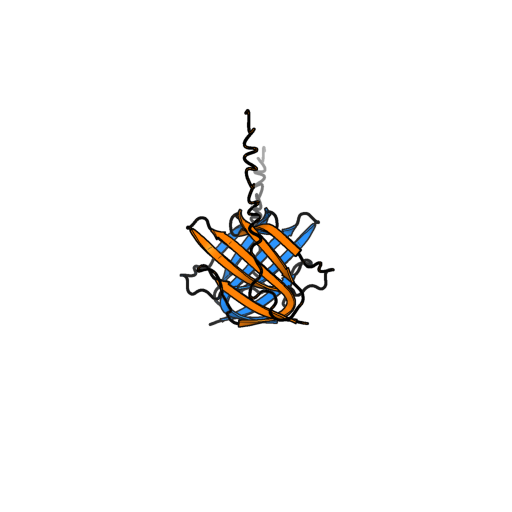Protein AF-0000000078467173 (afdb_homodimer)

Foldseek 3Di:
DAKEFFDKDQADADRHHIDDAQKKKWKWFQDPVRTIIIGIDYDHDPPPDDWDKDWDQDPPRTIIIMTIGGHHHPNRCPDRPPPPPPPPPPPPPPPPD/DAKEFFDKDQADADRHHIDDAQKKKWKWFQDPVRTIIIGIDYDHDPPPDDWDKDWDQDPPRTIIIMTIGGHHHVNRCPDRPPPPPPPPPPPPPPPPD

Solvent-accessible surface area (backbone atoms only — not comparable to full-atom values): 10642 Å² total; per-residue (Å²): 121,35,43,16,37,25,23,27,25,60,78,28,90,77,55,68,52,67,38,74,16,65,28,19,31,29,36,39,29,58,38,95,87,69,34,34,34,25,38,28,29,38,30,58,46,84,61,91,75,70,74,42,75,42,82,31,26,29,68,75,55,22,64,23,38,44,33,37,36,79,48,66,46,50,42,75,68,64,74,73,74,64,80,63,74,72,74,73,76,74,73,76,75,74,76,74,120,121,37,45,16,37,24,25,29,26,60,79,28,90,74,54,72,52,68,38,74,16,64,28,18,31,28,36,38,31,60,40,94,85,68,34,34,36,24,37,28,30,36,28,57,49,82,60,92,74,70,74,43,74,42,82,28,24,29,69,77,53,22,64,23,35,42,32,37,34,79,49,67,46,47,42,73,66,64,74,72,74,68,78,64,72,72,74,74,74,74,74,74,74,76,74,74,120

Structure (mmCIF, N/CA/C/O backbone):
data_AF-0000000078467173-model_v1
#
loop_
_entity.id
_entity.type
_entity.pdbx_description
1 polymer 'Protein quiver'
#
loop_
_atom_site.group_PDB
_atom_site.id
_atom_site.type_symbol
_atom_site.label_atom_id
_atom_site.label_alt_id
_atom_site.label_comp_id
_atom_site.label_asym_id
_atom_site.label_entity_id
_atom_site.label_seq_id
_atom_site.pdbx_PDB_ins_code
_atom_site.Cartn_x
_atom_site.Cartn_y
_atom_site.Cartn_z
_atom_site.occupancy
_atom_site.B_iso_or_equiv
_atom_site.auth_seq_id
_atom_site.auth_comp_id
_atom_site.auth_asym_id
_atom_site.auth_atom_id
_atom_site.pdbx_PDB_model_num
ATOM 1 N N . SER A 1 1 ? -17.328 -4.422 -9.891 1 89.5 1 SER A N 1
ATOM 2 C CA . SER A 1 1 ? -16.688 -4.285 -8.586 1 89.5 1 SER A CA 1
ATOM 3 C C . SER A 1 1 ? -16.562 -5.637 -7.887 1 89.5 1 SER A C 1
ATOM 5 O O . SER A 1 1 ? -17.359 -6.543 -8.125 1 89.5 1 SER A O 1
ATOM 7 N N . ILE A 1 2 ? -15.43 -5.844 -7.332 1 94.12 2 ILE A N 1
ATOM 8 C CA . ILE A 1 2 ? -15.18 -7.078 -6.594 1 94.12 2 ILE A CA 1
ATOM 9 C C . ILE A 1 2 ? -14.812 -6.75 -5.148 1 94.12 2 ILE A C 1
ATOM 11 O O . ILE A 1 2 ? -14.477 -5.605 -4.832 1 94.12 2 ILE A O 1
ATOM 15 N N . VAL A 1 3 ? -14.992 -7.812 -4.281 1 96.75 3 VAL A N 1
ATOM 16 C CA . VAL A 1 3 ? -14.688 -7.66 -2.863 1 96.75 3 VAL A CA 1
ATOM 17 C C . VAL A 1 3 ? -13.273 -8.164 -2.584 1 96.75 3 VAL A C 1
ATOM 19 O O . VAL A 1 3 ? -12.883 -9.227 -3.074 1 96.75 3 VAL A O 1
ATOM 22 N N . CYS A 1 4 ? -12.539 -7.344 -1.842 1 96.12 4 CYS A N 1
ATOM 23 C CA . CYS A 1 4 ? -11.172 -7.707 -1.47 1 96.12 4 CYS A CA 1
ATOM 24 C C . CYS A 1 4 ? -10.984 -7.633 0.041 1 96.12 4 CYS A C 1
ATOM 26 O O . CYS A 1 4 ? -11.734 -6.945 0.732 1 96.12 4 CYS A O 1
ATOM 28 N N . PHE A 1 5 ? -9.938 -8.344 0.537 1 95.38 5 PHE A N 1
ATOM 29 C CA . PHE A 1 5 ? -9.477 -8.094 1.898 1 95.38 5 PHE A CA 1
ATOM 30 C C . PHE A 1 5 ? -8.758 -6.754 1.988 1 95.38 5 PHE A C 1
ATOM 32 O O . PHE A 1 5 ? -8.031 -6.371 1.07 1 95.38 5 PHE A O 1
ATOM 39 N N . LEU A 1 6 ? -8.961 -6.066 3.049 1 94.94 6 LEU A N 1
ATOM 40 C CA . LEU A 1 6 ? -8.281 -4.809 3.334 1 94.94 6 LEU A CA 1
ATOM 41 C C . LEU A 1 6 ? -7.531 -4.883 4.66 1 94.94 6 LEU A C 1
ATOM 43 O O . LEU A 1 6 ? -8.148 -5.027 5.719 1 94.94 6 LEU A O 1
ATOM 47 N N . CYS A 1 7 ? -6.289 -4.777 4.598 1 92.94 7 CYS A N 1
ATOM 48 C CA . CYS A 1 7 ? -5.473 -4.789 5.805 1 92.94 7 CYS A CA 1
ATOM 49 C C . CYS A 1 7 ? -4.051 -4.324 5.508 1 92.94 7 CYS A C 1
ATOM 51 O O . CYS A 1 7 ? -3.639 -4.281 4.348 1 92.94 7 CYS A O 1
ATOM 53 N N . ASP A 1 8 ? -3.365 -3.828 6.461 1 92.31 8 ASP A N 1
ATOM 54 C CA . ASP A 1 8 ? -1.937 -3.525 6.492 1 92.31 8 ASP A CA 1
ATOM 55 C C . ASP A 1 8 ? -1.293 -4.055 7.773 1 92.31 8 ASP A C 1
ATOM 57 O O . ASP A 1 8 ? -1.595 -3.574 8.867 1 92.31 8 ASP A O 1
ATOM 61 N N . SER A 1 9 ? -0.418 -5.062 7.66 1 89.69 9 SER A N 1
ATOM 62 C CA . SER A 1 9 ? 0.146 -5.762 8.812 1 89.69 9 SER A CA 1
ATOM 63 C C . SER A 1 9 ? 1.667 -5.824 8.727 1 89.69 9 SER A C 1
ATOM 65 O O . SER A 1 9 ? 2.227 -6.023 7.645 1 89.69 9 SER A O 1
ATOM 67 N N . PHE A 1 10 ? 2.256 -5.688 9.836 1 86.62 10 PHE A N 1
ATOM 68 C CA . PHE A 1 10 ? 3.701 -5.852 9.938 1 86.62 10 PHE A CA 1
ATOM 69 C C . PHE A 1 10 ? 4.047 -7.184 10.594 1 86.62 10 PHE A C 1
ATOM 71 O O . PHE A 1 10 ? 5.184 -7.395 11.023 1 86.62 10 PHE A O 1
ATOM 78 N N . GLU A 1 11 ? 3.109 -8.078 10.68 1 86.56 11 GLU A N 1
ATOM 79 C CA . GLU A 1 11 ? 3.285 -9.367 11.344 1 86.56 11 GLU A CA 1
ATOM 80 C C . GLU A 1 11 ? 2.947 -10.523 10.406 1 86.56 11 GLU A C 1
ATOM 82 O O . GLU A 1 11 ? 2.607 -11.617 10.867 1 86.56 11 GLU A O 1
ATOM 87 N N . GLY A 1 12 ? 2.924 -10.172 9.164 1 88.62 12 GLY A N 1
ATOM 88 C CA . GLY A 1 12 ? 2.613 -11.219 8.203 1 88.62 12 GLY A CA 1
ATOM 89 C C . GLY A 1 12 ? 1.166 -11.195 7.746 1 88.62 12 GLY A C 1
ATOM 90 O O . GLY A 1 12 ? 0.542 -10.133 7.691 1 88.62 12 GLY A O 1
ATOM 91 N N . ASN A 1 13 ? 0.642 -12.406 7.441 1 87.94 13 ASN A N 1
ATOM 92 C CA . ASN A 1 13 ? -0.679 -12.492 6.828 1 87.94 13 ASN A CA 1
ATOM 93 C C . ASN A 1 13 ? -1.743 -11.82 7.688 1 87.94 13 ASN A C 1
ATOM 95 O O . ASN A 1 13 ? -1.689 -11.891 8.914 1 87.94 13 ASN A O 1
ATOM 99 N N . CYS A 1 14 ? -2.717 -11.164 6.922 1 90.31 14 CYS A N 1
ATOM 100 C CA . CYS A 1 14 ? -3.789 -10.438 7.598 1 90.31 14 CYS A CA 1
ATOM 101 C C . CYS A 1 14 ? -5.086 -10.516 6.801 1 90.31 14 CYS A C 1
ATOM 103 O O . CYS A 1 14 ? -5.062 -10.766 5.594 1 90.31 14 CYS A O 1
ATOM 105 N N . HIS A 1 15 ? -6.285 -10.398 7.438 1 87.62 15 HIS A N 1
ATOM 106 C CA . HIS A 1 15 ? -7.602 -10.398 6.809 1 87.62 15 HIS A CA 1
ATOM 107 C C . HIS A 1 15 ? -8.391 -9.148 7.18 1 87.62 15 HIS A C 1
ATOM 109 O O . HIS A 1 15 ? -9.383 -8.82 6.527 1 87.62 15 HIS A O 1
ATOM 115 N N . GLY A 1 16 ? -7.965 -8.445 8.031 1 89.75 16 GLY A N 1
ATOM 116 C CA . GLY A 1 16 ? -8.562 -7.191 8.453 1 89.75 16 GLY A CA 1
ATOM 117 C C . GLY A 1 16 ? -9.984 -7.004 7.961 1 89.75 16 GLY A C 1
ATOM 118 O O . GLY A 1 16 ? -10.812 -7.906 8.086 1 89.75 16 GLY A O 1
ATOM 119 N N . SER A 1 17 ? -10.359 -5.777 7.434 1 92.06 17 SER A N 1
ATOM 120 C CA . SER A 1 17 ? -11.68 -5.492 6.871 1 92.06 17 SER A CA 1
ATOM 121 C C . SER A 1 17 ? -11.742 -5.867 5.395 1 92.06 17 SER A C 1
ATOM 123 O O . SER A 1 17 ? -10.969 -6.707 4.926 1 92.06 17 SER A O 1
ATOM 125 N N . THR A 1 18 ? -12.82 -5.5 4.73 1 94.56 18 THR A N 1
ATOM 126 C CA . THR A 1 18 ? -12.969 -5.695 3.293 1 94.56 18 THR A CA 1
ATOM 127 C C . THR A 1 18 ? -13.172 -4.359 2.584 1 94.56 18 THR A C 1
ATOM 129 O O . THR A 1 18 ? -13.5 -3.355 3.223 1 94.56 18 THR A O 1
ATOM 132 N N . CYS A 1 19 ? -12.945 -4.375 1.398 1 94.06 19 CYS A N 1
ATOM 133 C CA . CYS A 1 19 ? -13.234 -3.236 0.533 1 94.06 19 CYS A CA 1
ATOM 134 C C . CYS A 1 19 ? -13.766 -3.699 -0.816 1 94.06 19 CYS A C 1
ATOM 136 O O . CYS A 1 19 ? -13.719 -4.891 -1.132 1 94.06 19 CYS A O 1
ATOM 138 N N . VAL A 1 20 ? -14.398 -2.771 -1.478 1 93.81 20 VAL A N 1
ATOM 139 C CA . VAL A 1 20 ? -14.914 -3.031 -2.814 1 93.81 20 VAL A CA 1
ATOM 140 C C . VAL A 1 20 ? -14.156 -2.191 -3.838 1 93.81 20 VAL A C 1
ATOM 142 O O . VAL A 1 20 ? -13.938 -0.996 -3.629 1 93.81 20 VAL A O 1
ATOM 145 N N . GLY A 1 21 ? -13.688 -2.814 -4.961 1 92.62 21 GLY A N 1
ATOM 146 C CA . GLY A 1 21 ? -12.953 -2.123 -6.008 1 92.62 21 GLY A CA 1
ATOM 147 C C . GLY A 1 21 ? -12.945 -2.875 -7.324 1 92.62 21 GLY A C 1
ATOM 148 O O . GLY A 1 21 ? -13.773 -3.766 -7.543 1 92.62 21 GLY A O 1
ATOM 149 N N . ASN A 1 22 ? -11.984 -2.381 -8.219 1 91.44 22 ASN A N 1
ATOM 150 C CA . ASN A 1 22 ? -11.898 -2.961 -9.555 1 91.44 22 ASN A CA 1
ATOM 151 C C . ASN A 1 22 ? -11 -4.191 -9.578 1 91.44 22 ASN A C 1
ATOM 153 O O . ASN A 1 22 ? -11.086 -5.016 -10.484 1 91.44 22 ASN A O 1
ATOM 157 N N . ALA A 1 23 ? -10.219 -4.258 -8.68 1 92.69 23 ALA A N 1
ATOM 158 C CA . ALA A 1 23 ? -9.289 -5.375 -8.492 1 92.69 23 ALA A CA 1
ATOM 159 C C . ALA A 1 23 ? -8.781 -5.434 -7.055 1 92.69 23 ALA A C 1
ATOM 161 O O . ALA A 1 23 ? -8.953 -4.48 -6.289 1 92.69 23 ALA A O 1
ATOM 162 N N . CYS A 1 24 ? -8.18 -6.586 -6.719 1 94.38 24 CYS A N 1
ATOM 163 C CA . CYS A 1 24 ? -7.555 -6.75 -5.41 1 94.38 24 CYS A CA 1
ATOM 164 C C . CYS A 1 24 ? -6.035 -6.719 -5.523 1 94.38 24 CYS A C 1
ATOM 166 O O . CYS A 1 24 ? -5.469 -7.262 -6.473 1 94.38 24 CYS A O 1
ATOM 168 N N . ILE A 1 25 ? -5.465 -6.066 -4.594 1 93.44 25 ILE A N 1
ATOM 169 C CA . ILE A 1 25 ? -4.008 -5.984 -4.551 1 93.44 25 ILE A CA 1
ATOM 170 C C . ILE A 1 25 ? -3.49 -6.66 -3.283 1 93.44 25 ILE A C 1
ATOM 172 O O . ILE A 1 25 ? -4.059 -6.492 -2.203 1 93.44 25 ILE A O 1
ATOM 176 N N . LYS A 1 26 ? -2.455 -7.438 -3.404 1 94.88 26 LYS A N 1
ATOM 177 C CA . LYS A 1 26 ? -1.672 -7.93 -2.273 1 94.88 26 LYS A CA 1
ATOM 178 C C . LYS A 1 26 ? -0.19 -7.609 -2.453 1 94.88 26 LYS A C 1
ATOM 180 O O . LYS A 1 26 ? 0.385 -7.879 -3.51 1 94.88 26 LYS A O 1
ATOM 185 N N . ARG A 1 27 ? 0.354 -7 -1.422 1 93.5 27 ARG A N 1
ATOM 186 C CA . ARG A 1 27 ? 1.791 -6.754 -1.37 1 93.5 27 ARG A CA 1
ATOM 187 C C . ARG A 1 27 ? 2.414 -7.398 -0.139 1 93.5 27 ARG A C 1
ATOM 189 O O . ARG A 1 27 ? 1.809 -7.418 0.935 1 93.5 27 ARG A O 1
ATOM 196 N N . GLN A 1 28 ? 3.609 -7.895 -0.325 1 94.25 28 GLN A N 1
ATOM 197 C CA . GLN A 1 28 ? 4.34 -8.484 0.794 1 94.25 28 GLN A CA 1
ATOM 198 C C . GLN A 1 28 ? 5.844 -8.266 0.645 1 94.25 28 GLN A C 1
ATOM 200 O O . GLN A 1 28 ? 6.383 -8.391 -0.457 1 94.25 28 GLN A O 1
ATOM 205 N N . ALA A 1 29 ? 6.48 -7.898 1.712 1 93.5 29 ALA A N 1
ATOM 206 C CA . ALA A 1 29 ? 7.934 -7.754 1.688 1 93.5 29 ALA A CA 1
ATOM 207 C C . ALA A 1 29 ? 8.531 -7.953 3.078 1 93.5 29 ALA A C 1
ATOM 209 O O . ALA A 1 29 ? 7.906 -7.602 4.082 1 93.5 29 ALA A O 1
ATOM 210 N N . LEU A 1 30 ? 9.734 -8.562 3.131 1 93.94 30 LEU A N 1
ATOM 211 C CA . LEU A 1 30 ? 10.555 -8.57 4.336 1 93.94 30 LEU A CA 1
ATOM 212 C C . LEU A 1 30 ? 11.195 -7.203 4.562 1 93.94 30 LEU A C 1
ATOM 214 O O . LEU A 1 30 ? 11.945 -6.715 3.713 1 93.94 30 LEU A O 1
ATOM 218 N N . MET A 1 31 ? 10.93 -6.574 5.75 1 89.94 31 MET A N 1
ATOM 219 C CA . MET A 1 31 ? 11.414 -5.23 6.051 1 89.94 31 MET A CA 1
ATOM 220 C C . MET A 1 31 ? 12.773 -5.285 6.73 1 89.94 31 MET A C 1
ATOM 222 O O . MET A 1 31 ? 13.219 -6.348 7.156 1 89.94 31 MET A O 1
ATOM 226 N N . GLU A 1 32 ? 13.391 -4.152 6.734 1 89.38 32 GLU A N 1
ATOM 227 C CA . GLU A 1 32 ? 14.734 -4.055 7.305 1 89.38 32 GLU A CA 1
ATOM 228 C C . GLU A 1 32 ? 14.742 -4.477 8.773 1 89.38 32 GLU A C 1
ATOM 230 O O . GLU A 1 32 ? 15.742 -5.012 9.258 1 89.38 32 GLU A O 1
ATOM 235 N N . ASP A 1 33 ? 13.688 -4.281 9.359 1 86.88 33 ASP A N 1
ATOM 236 C CA . ASP A 1 33 ? 13.617 -4.609 10.781 1 86.88 33 ASP A CA 1
ATOM 237 C C . ASP A 1 33 ? 13.312 -6.09 10.992 1 86.88 33 ASP A C 1
ATOM 239 O O . ASP A 1 33 ? 13.18 -6.547 12.125 1 86.88 33 ASP A O 1
ATOM 243 N N . GLY A 1 34 ? 13.156 -6.789 9.992 1 91.12 34 GLY A N 1
ATOM 244 C CA . GLY A 1 34 ? 12.93 -8.227 10.086 1 91.12 34 GLY A CA 1
ATOM 245 C C . GLY A 1 34 ? 11.461 -8.602 10.07 1 91.12 34 GLY A C 1
ATOM 246 O O . GLY A 1 34 ? 11.117 -9.781 10.125 1 91.12 34 GLY A O 1
ATOM 247 N N . LEU A 1 35 ? 10.719 -7.66 10.016 1 87.81 35 LEU A N 1
ATOM 248 C CA . LEU A 1 35 ? 9.289 -7.934 9.992 1 87.81 35 LEU A CA 1
ATOM 249 C C . LEU A 1 35 ? 8.805 -8.18 8.57 1 87.81 35 LEU A C 1
ATOM 251 O O . LEU A 1 35 ? 9.406 -7.68 7.613 1 87.81 35 LEU A O 1
ATOM 255 N N . ILE A 1 36 ? 7.836 -9.016 8.477 1 91.44 36 ILE A N 1
ATOM 256 C CA . ILE A 1 36 ? 7.172 -9.188 7.191 1 91.44 36 ILE A CA 1
ATOM 257 C C . ILE A 1 36 ? 5.93 -8.305 7.125 1 91.44 36 ILE A C 1
ATOM 259 O O . ILE A 1 36 ? 4.984 -8.492 7.891 1 91.44 36 ILE A O 1
ATOM 263 N N . ARG A 1 37 ? 6 -7.309 6.207 1 91.25 37 ARG A N 1
ATOM 264 C CA . ARG A 1 37 ? 4.828 -6.465 6 1 91.25 37 ARG A CA 1
ATOM 265 C C . ARG A 1 37 ? 3.959 -7 4.867 1 91.25 37 ARG A C 1
ATOM 267 O O . ARG A 1 37 ? 4.465 -7.32 3.789 1 91.25 37 ARG A O 1
ATOM 274 N N . VAL A 1 38 ? 2.705 -7.156 5.227 1 93.69 38 VAL A N 1
ATOM 275 C CA . VAL A 1 38 ? 1.716 -7.562 4.238 1 93.69 38 VAL A CA 1
ATOM 276 C C . VAL A 1 38 ? 0.618 -6.508 4.137 1 93.69 38 VAL A C 1
ATOM 278 O O . VAL A 1 38 ? 0.093 -6.051 5.156 1 93.69 38 VAL A O 1
ATOM 281 N N . GLN A 1 39 ? 0.258 -6.125 2.895 1 94.44 39 GLN A N 1
ATOM 282 C CA . GLN A 1 39 ? -0.8 -5.156 2.623 1 94.44 39 GLN A CA 1
ATOM 283 C C . GLN A 1 39 ? -1.798 -5.703 1.606 1 94.44 39 GLN A C 1
ATOM 285 O O . GLN A 1 39 ? -1.403 -6.25 0.575 1 94.44 39 GLN A O 1
ATOM 290 N N . LYS A 1 40 ? -3.008 -5.641 1.974 1 95.31 40 LYS A N 1
ATOM 291 C CA . LYS A 1 40 ? -4.102 -5.984 1.07 1 95.31 40 LYS A CA 1
ATOM 292 C C . LYS A 1 40 ? -5.062 -4.812 0.895 1 95.31 40 LYS A C 1
ATOM 294 O O . LYS A 1 40 ? -5.359 -4.098 1.855 1 95.31 40 LYS A O 1
ATOM 299 N N . MET A 1 41 ? -5.488 -4.594 -0.347 1 94.25 41 MET A N 1
ATOM 300 C CA . MET A 1 41 ? -6.359 -3.449 -0.594 1 94.25 41 MET A CA 1
ATOM 301 C C . MET A 1 41 ? -7.051 -3.576 -1.946 1 94.25 41 MET A C 1
ATOM 303 O O . MET A 1 41 ? -6.844 -4.555 -2.666 1 94.25 41 MET A O 1
ATOM 307 N N . CYS A 1 42 ? -7.891 -2.564 -2.215 1 93.25 42 CYS A N 1
ATOM 308 C CA . CYS A 1 42 ? -8.617 -2.492 -3.477 1 93.25 42 CYS A CA 1
ATOM 309 C C . CYS A 1 42 ? -7.953 -1.515 -4.438 1 93.25 42 CYS A C 1
ATOM 311 O O . CYS A 1 42 ? -7.449 -0.473 -4.016 1 93.25 42 CYS A O 1
ATOM 313 N N . GLN A 1 43 ? -8 -1.95 -5.617 1 90.94 43 GLN A N 1
ATOM 314 C CA . GLN A 1 43 ? -7.684 -0.989 -6.664 1 90.94 43 GLN A CA 1
ATOM 315 C C . GLN A 1 43 ? -8.93 -0.229 -7.113 1 90.94 43 GLN A C 1
ATOM 317 O O . GLN A 1 43 ? -9.93 -0.838 -7.488 1 90.94 43 GLN A O 1
ATOM 322 N N . MET A 1 44 ? -8.773 1.116 -7.117 1 87.44 44 MET A N 1
ATOM 323 C CA . MET A 1 44 ? -9.961 1.917 -7.402 1 87.44 44 MET A CA 1
ATOM 324 C C . MET A 1 44 ? -9.906 2.484 -8.82 1 87.44 44 MET A C 1
ATOM 326 O O . MET A 1 44 ? -10.922 2.912 -9.359 1 87.44 44 MET A O 1
ATOM 330 N N . THR A 1 45 ? -8.766 2.5 -9.461 1 82.5 45 THR A N 1
ATOM 331 C CA . THR A 1 45 ? -8.664 3.076 -10.797 1 82.5 45 THR A CA 1
ATOM 332 C C . THR A 1 45 ? -9.055 2.051 -11.859 1 82.5 45 THR A C 1
ATOM 334 O O . THR A 1 45 ? -8.836 0.851 -11.688 1 82.5 45 THR A O 1
ATOM 337 N N . ALA A 1 46 ? -9.672 2.561 -12.93 1 72.88 46 ALA A N 1
ATOM 338 C CA . ALA A 1 46 ? -10.156 1.734 -14.031 1 72.88 46 ALA A CA 1
ATOM 339 C C . ALA A 1 46 ? -9.016 1.369 -14.977 1 72.88 46 ALA A C 1
ATOM 341 O O . ALA A 1 46 ? -9.25 0.781 -16.031 1 72.88 46 ALA A O 1
ATOM 342 N N . GLU A 1 47 ? -7.941 1.645 -14.719 1 65.12 47 GLU A N 1
ATOM 343 C CA . GLU A 1 47 ? -6.887 1.326 -15.68 1 65.12 47 GLU A CA 1
ATOM 344 C C . GLU A 1 47 ? -6.859 -0.167 -15.992 1 65.12 47 GLU A C 1
ATOM 346 O O . GLU A 1 47 ? -7.246 -0.99 -15.164 1 65.12 47 GLU A O 1
ATOM 351 N N . PRO A 1 48 ? -6.605 -0.392 -17.484 1 59.69 48 PRO A N 1
ATOM 352 C CA . PRO A 1 48 ? -6.562 -1.817 -17.812 1 59.69 48 PRO A CA 1
ATOM 353 C C . PRO A 1 48 ? -5.75 -2.635 -16.812 1 59.69 48 PRO A C 1
ATOM 355 O O . PRO A 1 48 ? -4.625 -2.264 -16.469 1 59.69 48 PRO A O 1
ATOM 358 N N . PHE A 1 49 ? -6.504 -3.398 -16.109 1 61.53 49 PHE A N 1
ATOM 359 C CA . PHE A 1 49 ? -5.828 -4.215 -15.102 1 61.53 49 PHE A CA 1
ATOM 360 C C . PHE A 1 49 ? -5.52 -5.602 -15.648 1 61.53 49 PHE A C 1
ATOM 362 O O . PHE A 1 49 ? -6.398 -6.27 -16.203 1 61.53 49 PHE A O 1
ATOM 369 N N . VAL A 1 50 ? -4.344 -5.816 -15.945 1 73.75 50 VAL A N 1
ATOM 370 C CA . VAL A 1 50 ? -3.883 -7.188 -16.141 1 73.75 50 VAL A CA 1
ATOM 371 C C . VAL A 1 50 ? -3.471 -7.785 -14.789 1 73.75 50 VAL A C 1
ATOM 373 O O . VAL A 1 50 ? -2.842 -7.113 -13.969 1 73.75 50 VAL A O 1
ATOM 376 N N . GLU A 1 51 ? -4.109 -9.039 -14.586 1 86.44 51 GLU A N 1
ATOM 377 C CA . GLU A 1 51 ? -3.654 -9.781 -13.414 1 86.44 51 GLU A CA 1
ATOM 378 C C . GLU A 1 51 ? -2.15 -10.031 -13.469 1 86.44 51 GLU A C 1
ATOM 380 O O . GLU A 1 51 ? -1.622 -10.414 -14.516 1 86.44 51 GLU A O 1
ATOM 385 N N . TYR A 1 52 ? -1.49 -9.68 -12.453 1 84.06 52 TYR A N 1
ATOM 386 C CA . TYR A 1 52 ? -0.068 -9.992 -12.398 1 84.06 52 TYR A CA 1
ATOM 387 C C . TYR A 1 52 ? 0.385 -10.211 -10.961 1 84.06 52 TYR A C 1
ATOM 389 O O . TYR A 1 52 ? -0.362 -9.93 -10.016 1 84.06 52 TYR A O 1
ATOM 397 N N . CYS A 1 53 ? 1.518 -10.93 -10.906 1 89.94 53 CYS A N 1
ATOM 398 C CA . CYS A 1 53 ? 2.285 -11.055 -9.672 1 89.94 53 CYS A CA 1
ATOM 399 C C . CYS A 1 53 ? 3.779 -10.922 -9.938 1 89.94 53 CYS A C 1
ATOM 401 O O . CYS A 1 53 ? 4.379 -11.805 -10.555 1 89.94 53 CYS A O 1
ATOM 403 N N . GLU A 1 54 ? 4.348 -9.797 -9.445 1 88.12 54 GLU A N 1
ATOM 404 C CA . GLU A 1 54 ? 5.742 -9.539 -9.812 1 88.12 54 GLU A CA 1
ATOM 405 C C . GLU A 1 54 ? 6.543 -9.047 -8.617 1 88.12 54 GLU A C 1
ATOM 407 O O . GLU A 1 54 ? 5.98 -8.508 -7.664 1 88.12 54 GLU A O 1
ATOM 412 N N . GLN A 1 55 ? 7.887 -9.43 -8.734 1 90.81 55 GLN A N 1
ATOM 413 C CA . GLN A 1 55 ? 8.797 -8.812 -7.77 1 90.81 55 GLN A CA 1
ATOM 414 C C . GLN A 1 55 ? 8.875 -7.301 -7.973 1 90.81 55 GLN A C 1
ATOM 416 O O . GLN A 1 55 ? 8.906 -6.824 -9.109 1 90.81 55 GLN A O 1
ATOM 421 N N . ASN A 1 56 ? 8.812 -6.562 -6.855 1 87.56 56 ASN A N 1
ATOM 422 C CA . ASN A 1 56 ? 8.852 -5.105 -6.898 1 87.56 56 ASN A CA 1
ATOM 423 C C . ASN A 1 56 ? 9.57 -4.527 -5.684 1 87.56 56 ASN A C 1
ATOM 425 O O . ASN A 1 56 ? 9.695 -5.191 -4.656 1 87.56 56 ASN A O 1
ATOM 429 N N . VAL A 1 57 ? 10.102 -3.348 -5.836 1 88.06 57 VAL A N 1
ATOM 430 C CA . VAL A 1 57 ? 10.57 -2.596 -4.676 1 88.06 57 VAL A CA 1
ATOM 431 C C . VAL A 1 57 ? 9.383 -1.979 -3.947 1 88.06 57 VAL A C 1
ATOM 433 O O . VAL A 1 57 ? 8.602 -1.227 -4.539 1 88.06 57 VAL A O 1
ATOM 436 N N . LEU A 1 58 ? 9.25 -2.338 -2.768 1 89.88 58 LEU A N 1
ATOM 437 C CA . LEU A 1 58 ? 8.109 -1.908 -1.973 1 89.88 58 LEU A CA 1
ATOM 438 C C . LEU A 1 58 ? 8.539 -0.966 -0.855 1 89.88 58 LEU A C 1
ATOM 440 O O . LEU A 1 58 ? 9.32 -0.037 -1.088 1 89.88 58 LEU A O 1
ATOM 444 N N . TRP A 1 59 ? 8.125 -1.027 0.288 1 83.88 59 TRP A N 1
ATOM 445 C CA . TRP A 1 59 ? 8.289 -0.063 1.37 1 83.88 59 TRP A CA 1
ATOM 446 C C . TRP A 1 59 ? 9.75 0.064 1.771 1 83.88 59 TRP A C 1
ATOM 448 O O . TRP A 1 59 ? 10.438 -0.942 1.969 1 83.88 59 TRP A O 1
ATOM 458 N N . LYS A 1 60 ? 10.172 1.318 1.888 1 82.75 60 LYS A N 1
ATOM 459 C CA . LYS A 1 60 ? 11.523 1.615 2.354 1 82.75 60 LYS A CA 1
ATOM 460 C C . LYS A 1 60 ? 12.57 0.837 1.555 1 82.75 60 LYS A C 1
ATOM 462 O O . LYS A 1 60 ? 13.531 0.317 2.121 1 82.75 60 LYS A O 1
ATOM 467 N N . GLY A 1 61 ? 12.211 0.583 0.354 1 83.56 61 GLY A N 1
ATOM 468 C CA . GLY A 1 61 ? 13.172 -0.02 -0.562 1 83.56 61 GLY A CA 1
ATOM 469 C C . GLY A 1 61 ? 13.195 -1.534 -0.483 1 83.56 61 GLY A C 1
ATOM 470 O O . GLY A 1 61 ? 13.977 -2.184 -1.184 1 83.56 61 GLY A O 1
ATOM 471 N N . ALA A 1 62 ? 12.484 -2.166 0.361 1 90 62 ALA A N 1
ATOM 472 C CA . ALA A 1 62 ? 12.461 -3.623 0.471 1 90 62 ALA A CA 1
ATOM 473 C C . ALA A 1 62 ? 11.93 -4.262 -0.811 1 90 62 ALA A C 1
ATOM 475 O O . ALA A 1 62 ? 10.953 -3.781 -1.394 1 90 62 ALA A O 1
ATOM 476 N N . ILE A 1 63 ? 12.648 -5.32 -1.229 1 90.81 63 ILE A N 1
ATOM 477 C CA . ILE A 1 63 ? 12.164 -6.078 -2.381 1 90.81 63 ILE A CA 1
ATOM 478 C C . ILE A 1 63 ? 11.07 -7.043 -1.939 1 90.81 63 ILE A C 1
ATOM 480 O O . ILE A 1 63 ? 11.234 -7.785 -0.971 1 90.81 63 ILE A O 1
ATOM 484 N N . GLY A 1 64 ? 9.992 -6.965 -2.59 1 93.81 64 GLY A N 1
ATOM 485 C CA . GLY A 1 64 ? 8.859 -7.832 -2.301 1 93.81 64 GLY A CA 1
ATOM 486 C C . GLY A 1 64 ? 8.031 -8.164 -3.529 1 93.81 64 GLY A C 1
ATOM 487 O O . GLY A 1 64 ? 8.547 -8.164 -4.648 1 93.81 64 GLY A O 1
ATOM 488 N N . THR A 1 65 ? 6.812 -8.617 -3.25 1 93.12 65 THR A N 1
ATOM 489 C CA . THR A 1 65 ? 5.938 -8.984 -4.355 1 93.12 65 THR A CA 1
ATOM 490 C C . THR A 1 65 ? 4.652 -8.164 -4.328 1 93.12 65 THR A C 1
ATOM 492 O O . THR A 1 65 ? 4.109 -7.891 -3.256 1 93.12 65 THR A O 1
ATOM 495 N N . GLU A 1 66 ? 4.254 -7.773 -5.48 1 91.56 66 GLU A N 1
ATOM 496 C CA . GLU A 1 66 ? 2.941 -7.164 -5.68 1 91.56 66 GLU A CA 1
ATOM 497 C C . GLU A 1 66 ? 2.092 -7.988 -6.645 1 91.56 66 GLU A C 1
ATOM 499 O O . GLU A 1 66 ? 2.518 -8.273 -7.766 1 91.56 66 GLU A O 1
ATOM 504 N N . CYS A 1 67 ? 0.908 -8.32 -6.188 1 92.75 67 CYS A N 1
ATOM 505 C CA . CYS A 1 67 ? -0.005 -9.109 -7.012 1 92.75 67 CYS A CA 1
ATOM 506 C C . CYS A 1 67 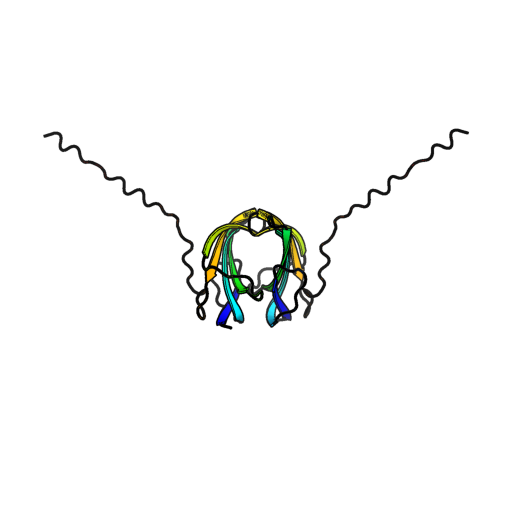? -1.352 -8.406 -7.152 1 92.75 67 CYS A C 1
ATOM 508 O O . CYS A 1 67 ? -1.851 -7.812 -6.191 1 92.75 67 CYS A O 1
ATOM 510 N N . ILE A 1 68 ? -1.872 -8.461 -8.352 1 91.56 68 ILE A N 1
ATOM 511 C CA . ILE A 1 68 ? -3.205 -7.941 -8.641 1 91.56 68 ILE A CA 1
ATOM 512 C C . ILE A 1 68 ? -4.082 -9.055 -9.211 1 91.56 68 ILE A C 1
ATOM 514 O O . ILE A 1 68 ? -3.637 -9.828 -10.055 1 91.56 68 ILE A O 1
ATOM 518 N N . CYS A 1 69 ? -5.254 -9.18 -8.633 1 92.88 69 CYS A N 1
ATOM 519 C CA . CYS A 1 69 ? -6.184 -10.203 -9.086 1 92.88 69 CYS A CA 1
ATOM 520 C C . CYS A 1 69 ? -7.602 -9.656 -9.172 1 92.88 69 CYS A C 1
ATOM 522 O O . CYS A 1 69 ? -7.887 -8.57 -8.664 1 92.88 69 CYS A O 1
ATOM 524 N N . GLN A 1 70 ? -8.508 -10.469 -9.852 1 92.75 70 GLN A N 1
ATOM 525 C CA . GLN A 1 70 ? -9.773 -9.836 -10.219 1 92.75 70 GLN A CA 1
ATOM 526 C C . GLN A 1 70 ? -10.961 -10.742 -9.914 1 92.75 70 GLN A C 1
ATOM 528 O O . GLN A 1 70 ? -11.914 -10.805 -10.695 1 92.75 70 GLN A O 1
ATOM 533 N N . THR A 1 71 ? -10.867 -11.531 -8.922 1 94.12 71 THR A N 1
ATOM 534 C CA . THR A 1 71 ? -12.023 -12.258 -8.398 1 94.12 71 THR A CA 1
ATOM 535 C C . THR A 1 71 ? -12.242 -11.938 -6.922 1 94.12 71 THR A C 1
ATOM 537 O O . THR A 1 71 ? -11.359 -11.383 -6.266 1 94.12 71 THR A O 1
ATOM 540 N N . ASN A 1 72 ? -13.352 -12.203 -6.453 1 96.31 72 ASN A N 1
ATOM 541 C CA . ASN A 1 72 ? -13.648 -11.883 -5.059 1 96.31 72 ASN A CA 1
ATOM 542 C C . ASN A 1 72 ? -12.656 -12.547 -4.109 1 96.31 72 ASN A C 1
ATOM 544 O O . ASN A 1 72 ? -12.391 -13.75 -4.219 1 96.31 72 ASN A O 1
ATOM 548 N N . TYR A 1 73 ? -12.07 -11.781 -3.195 1 96.31 73 TYR A N 1
ATOM 549 C CA . TYR A 1 73 ? -11.242 -12.227 -2.08 1 96.31 73 TYR A CA 1
ATOM 550 C C . TYR A 1 73 ? -9.969 -12.891 -2.58 1 96.31 73 TYR A C 1
ATOM 552 O O . TYR A 1 73 ? -9.359 -13.695 -1.867 1 96.31 73 TYR A O 1
ATOM 560 N N . CYS A 1 74 ? -9.68 -12.539 -3.816 1 94.12 74 CYS A N 1
ATOM 561 C CA . CYS A 1 74 ? -8.578 -13.273 -4.422 1 94.12 74 CYS A CA 1
ATOM 562 C C . CYS A 1 74 ? -7.25 -12.883 -3.777 1 94.12 74 CYS A C 1
ATOM 564 O O . CYS A 1 74 ? -6.246 -13.578 -3.945 1 94.12 74 CYS A O 1
ATOM 566 N N . ASN A 1 75 ? -7.164 -11.797 -3.039 1 95.12 75 ASN A N 1
ATOM 567 C CA . ASN A 1 75 ? -5.91 -11.398 -2.404 1 95.12 75 ASN A CA 1
ATOM 568 C C . ASN A 1 75 ? -5.734 -12.062 -1.043 1 95.12 75 ASN A C 1
ATOM 570 O O . ASN A 1 75 ? -4.949 -11.594 -0.216 1 95.12 75 ASN A O 1
ATOM 574 N N . HIS A 1 76 ? -6.539 -13.188 -0.696 1 91.69 76 HIS A N 1
ATOM 575 C CA . HIS A 1 76 ? -6.414 -13.945 0.545 1 91.69 76 HIS A CA 1
ATOM 576 C C . HIS A 1 76 ? -5.09 -14.695 0.603 1 91.69 76 HIS A C 1
ATOM 578 O O . HIS A 1 76 ? -4.445 -14.75 1.652 1 91.69 76 HIS A O 1
ATOM 584 N N . ALA A 1 77 ? -4.734 -15.5 -0.47 1 74.06 77 ALA A N 1
ATOM 585 C CA . ALA A 1 77 ? -3.645 -16.469 -0.487 1 74.06 77 ALA A CA 1
ATOM 586 C C . ALA A 1 77 ? -2.572 -16.078 -1.498 1 74.06 77 ALA A C 1
ATOM 588 O O . ALA A 1 77 ? -1.629 -16.828 -1.739 1 74.06 77 ALA A O 1
ATOM 589 N N . MET A 1 78 ? -2.52 -14.992 -1.969 1 61.62 78 MET A N 1
ATOM 590 C CA . MET A 1 78 ? -1.698 -14.875 -3.172 1 61.62 78 MET A CA 1
ATOM 591 C C . MET A 1 78 ? -0.272 -15.344 -2.904 1 61.62 78 MET A C 1
ATOM 593 O O . MET A 1 78 ? 0.331 -14.969 -1.898 1 61.62 78 MET A O 1
ATOM 597 N N . PRO A 1 79 ? 0.092 -16.469 -3.627 1 55.94 79 PRO A N 1
ATOM 598 C CA . PRO A 1 79 ? 1.401 -17.109 -3.498 1 55.94 79 PRO A CA 1
ATOM 599 C C . PRO A 1 79 ? 2.561 -16.125 -3.666 1 55.94 79 PRO A C 1
ATOM 601 O O . PRO A 1 79 ? 2.463 -15.172 -4.445 1 55.94 79 PRO A O 1
ATOM 604 N N . VAL A 1 80 ? 3.191 -15.711 -2.576 1 52.81 80 VAL A N 1
ATOM 605 C CA . VAL A 1 80 ? 4.5 -15.125 -2.854 1 52.81 80 VAL A CA 1
ATOM 606 C C . VAL A 1 80 ? 5.305 -16.062 -3.75 1 52.81 80 VAL A C 1
ATOM 608 O O . VAL A 1 80 ? 5.426 -17.25 -3.463 1 52.81 80 VAL A O 1
ATOM 611 N N . SER A 1 81 ? 5.23 -15.789 -4.984 1 46.69 81 SER A N 1
ATOM 612 C CA . SER A 1 81 ? 5.938 -16.719 -5.859 1 46.69 81 SER A CA 1
ATOM 613 C C . SER A 1 81 ? 7.336 -17.016 -5.332 1 46.69 81 SER A C 1
ATOM 615 O O . SER A 1 81 ? 8.164 -16.109 -5.203 1 46.69 81 SER A O 1
ATOM 617 N N . PRO A 1 82 ? 7.457 -17.875 -4.457 1 44.84 82 PRO A N 1
ATOM 618 C CA . PRO A 1 82 ? 8.844 -18.281 -4.246 1 44.84 82 PRO A CA 1
ATOM 619 C C . PRO A 1 82 ? 9.539 -18.703 -5.535 1 44.84 82 PRO A C 1
ATOM 621 O O . PRO A 1 82 ? 8.969 -19.453 -6.328 1 44.84 82 PRO A O 1
ATOM 624 N N . ASN A 1 83 ? 9.984 -17.734 -6.242 1 43.88 83 ASN A N 1
ATOM 625 C CA . ASN A 1 83 ? 10.852 -18.359 -7.23 1 43.88 83 ASN A CA 1
ATOM 626 C C . ASN A 1 83 ? 11.711 -19.453 -6.598 1 43.88 83 ASN A C 1
ATOM 628 O O . ASN A 1 83 ? 12.789 -19.172 -6.074 1 43.88 83 ASN A O 1
ATOM 632 N N . LEU A 1 84 ? 11.195 -20.203 -5.758 1 41.34 84 LEU A N 1
ATOM 633 C CA . LEU A 1 84 ? 12.133 -21.25 -5.371 1 41.34 84 LEU A CA 1
ATOM 634 C C . LEU A 1 84 ? 12.492 -22.109 -6.574 1 41.34 84 LEU A C 1
ATOM 636 O O . LEU A 1 84 ? 11.656 -22.875 -7.074 1 41.34 84 LEU A O 1
ATOM 640 N N . PHE A 1 85 ? 13.219 -21.516 -7.457 1 41.69 85 PHE A N 1
ATOM 641 C CA . PHE A 1 85 ? 13.82 -22.469 -8.375 1 41.69 85 PHE A CA 1
ATOM 642 C C . PHE A 1 85 ? 14.422 -23.656 -7.617 1 41.69 85 PHE A C 1
ATOM 644 O O . PHE A 1 85 ? 15.391 -23.5 -6.871 1 41.69 85 PHE A O 1
ATOM 651 N N . LEU A 1 86 ? 13.586 -24.547 -7.188 1 41.66 86 LEU A N 1
ATOM 652 C CA . LEU A 1 86 ? 14.117 -25.828 -6.75 1 41.66 86 LEU A CA 1
ATOM 653 C C . LEU A 1 86 ? 15.07 -26.406 -7.793 1 41.66 86 LEU A C 1
ATOM 655 O O . LEU A 1 86 ? 14.648 -26.719 -8.914 1 41.66 86 LEU A O 1
ATOM 659 N N . LEU A 1 87 ? 16.281 -25.875 -7.848 1 42.34 87 LEU A N 1
ATOM 660 C CA . LEU A 1 87 ? 17.312 -26.578 -8.594 1 42.34 87 LEU A CA 1
ATOM 661 C C . LEU A 1 87 ? 17.328 -28.062 -8.258 1 42.34 87 LEU A C 1
ATOM 663 O O . LEU A 1 87 ? 17.656 -28.453 -7.137 1 42.34 87 LEU A O 1
ATOM 667 N N . SER A 1 88 ? 16.375 -28.812 -8.734 1 44.31 88 SER A N 1
ATOM 668 C CA . SER A 1 88 ? 16.516 -30.266 -8.703 1 44.31 88 SER A CA 1
ATOM 669 C C . SER A 1 88 ? 17.891 -30.688 -9.195 1 44.31 88 SER A C 1
ATOM 671 O O . SER A 1 88 ? 18.266 -30.422 -10.336 1 44.31 88 SER A O 1
ATOM 673 N N . PHE A 1 89 ? 18.953 -30.656 -8.344 1 45.25 89 PHE A N 1
ATOM 674 C CA . PHE A 1 89 ? 20.234 -31.312 -8.602 1 45.25 89 PHE A CA 1
ATOM 675 C C . PHE A 1 89 ? 20.016 -32.719 -9.148 1 45.25 89 PHE A C 1
ATOM 677 O O . PHE A 1 89 ? 19.516 -33.594 -8.438 1 45.25 89 PHE A O 1
ATOM 684 N N . LEU A 1 90 ? 19.594 -32.875 -10.336 1 46.72 90 LEU A N 1
ATOM 685 C CA . LEU A 1 90 ? 19.734 -34.188 -11.016 1 46.72 90 LEU A CA 1
ATOM 686 C C . LEU A 1 90 ? 21.109 -34.781 -10.781 1 46.72 90 LEU A C 1
ATOM 688 O O . LEU A 1 90 ? 22.109 -34.219 -11.273 1 46.72 90 LEU A O 1
ATOM 692 N N . ILE A 1 91 ? 21.438 -35.219 -9.57 1 46.19 91 ILE A N 1
ATOM 693 C CA . ILE A 1 91 ? 22.609 -36.062 -9.328 1 46.19 91 ILE A CA 1
ATOM 694 C C . ILE A 1 91 ? 22.672 -37.156 -10.375 1 46.19 91 ILE A C 1
ATOM 696 O O . ILE A 1 91 ? 21.781 -38.031 -10.445 1 46.19 91 ILE A O 1
ATOM 700 N N . LEU A 1 92 ? 23 -36.844 -11.57 1 44.69 92 LEU A N 1
ATOM 701 C CA . LEU A 1 92 ? 23.453 -37.875 -12.508 1 44.69 92 LEU A CA 1
ATOM 702 C C . LEU A 1 92 ? 24.469 -38.812 -11.844 1 44.69 92 LEU A C 1
ATOM 704 O O . LEU A 1 92 ? 25.531 -38.375 -11.422 1 44.69 92 LEU A O 1
ATOM 708 N N . TYR A 1 93 ? 23.938 -39.781 -10.93 1 45.59 93 TYR A N 1
ATOM 709 C CA . TYR A 1 93 ? 24.719 -40.938 -10.508 1 45.59 93 TYR A CA 1
ATOM 710 C C . TYR A 1 93 ? 25.344 -41.625 -11.711 1 45.59 93 TYR A C 1
ATOM 712 O O . TYR A 1 93 ? 24.625 -42.156 -12.562 1 45.59 93 TYR A O 1
ATOM 720 N N . PHE A 1 94 ? 26.469 -41.094 -12.25 1 46.69 94 PHE A N 1
ATOM 721 C CA . PHE A 1 94 ? 27.391 -41.844 -13.094 1 46.69 94 PHE A CA 1
ATOM 722 C C . PHE A 1 94 ? 27.656 -43.219 -12.5 1 46.69 94 PHE A C 1
ATOM 724 O O . PHE A 1 94 ? 28.219 -43.344 -11.406 1 46.69 94 PHE A O 1
ATOM 731 N N . MET A 1 95 ? 26.672 -44.188 -12.672 1 43.28 95 MET A N 1
ATOM 732 C CA . MET A 1 95 ? 27 -45.625 -12.5 1 43.28 95 MET A CA 1
ATOM 733 C C . MET A 1 95 ? 28.281 -45.969 -13.258 1 43.28 95 MET A C 1
ATOM 735 O O . MET A 1 95 ? 28.312 -45.875 -14.492 1 43.28 95 MET A O 1
ATOM 739 N N . VAL A 1 96 ? 29.406 -45.5 -12.789 1 40.56 96 VAL A N 1
ATOM 740 C CA . VAL A 1 96 ? 30.703 -46.062 -13.141 1 40.56 96 VAL A CA 1
ATOM 741 C C . VAL A 1 96 ? 30.734 -47.562 -12.805 1 40.56 96 VAL A C 1
ATOM 743 O O . VAL A 1 96 ? 31.609 -48.281 -13.281 1 40.56 96 VAL A O 1
ATOM 746 N N . PHE A 1 97 ? 29.641 -48.5 -13.102 1 35.62 97 PHE A N 1
ATOM 747 C CA . PHE A 1 97 ? 30.297 -49.781 -13.32 1 35.62 97 PHE A CA 1
ATOM 748 C C . PHE A 1 97 ? 30.891 -49.875 -14.727 1 35.62 97 PHE A C 1
ATOM 750 O O . PHE A 1 97 ? 30.359 -49.25 -15.656 1 35.62 97 PHE A O 1
ATOM 757 N N . SER B 1 1 ? -10.32 2.84 16.828 1 88.56 1 SER B N 1
ATOM 758 C CA . SER B 1 1 ? -10.453 2.771 15.383 1 88.56 1 SER B CA 1
ATOM 759 C C . SER B 1 1 ? -10.812 4.133 14.797 1 88.56 1 SER B C 1
ATOM 761 O O . SER B 1 1 ? -11.461 4.949 15.461 1 88.56 1 SER B O 1
ATOM 763 N N . ILE B 1 2 ? -10.148 4.453 13.75 1 93.5 2 ILE B N 1
ATOM 764 C CA . ILE B 1 2 ? -10.422 5.707 13.055 1 93.5 2 ILE B CA 1
ATOM 765 C C . ILE B 1 2 ? -10.828 5.418 11.609 1 93.5 2 ILE B C 1
ATOM 767 O O . ILE B 1 2 ? -10.609 4.312 11.109 1 93.5 2 ILE B O 1
ATOM 771 N N . VAL B 1 3 ? -11.516 6.445 11.031 1 96.5 3 VAL B N 1
ATOM 772 C CA . VAL B 1 3 ? -11.969 6.324 9.656 1 96.5 3 VAL B CA 1
ATOM 773 C C . VAL B 1 3 ? -10.961 6.977 8.711 1 96.5 3 VAL B C 1
ATOM 775 O O . VAL B 1 3 ? -10.461 8.07 8.992 1 96.5 3 VAL B O 1
ATOM 778 N N . CYS B 1 4 ? -10.641 6.246 7.648 1 95.94 4 CYS B N 1
ATOM 779 C CA . CYS B 1 4 ? -9.711 6.75 6.648 1 95.94 4 CYS B CA 1
ATOM 780 C C . CYS B 1 4 ? -10.32 6.699 5.254 1 95.94 4 CYS B C 1
ATOM 782 O O . CYS B 1 4 ? -11.266 5.941 5.016 1 95.94 4 CYS B O 1
ATOM 784 N N . PHE B 1 5 ? -9.75 7.52 4.352 1 95.56 5 PHE B N 1
ATOM 785 C CA . PHE B 1 5 ? -10.047 7.32 2.939 1 95.56 5 PHE B CA 1
ATOM 786 C C . PHE B 1 5 ? -9.367 6.062 2.412 1 95.56 5 PHE B C 1
ATOM 788 O O . PHE B 1 5 ? -8.234 5.758 2.791 1 95.56 5 PHE B O 1
ATOM 795 N N . LEU B 1 6 ? -10.039 5.352 1.574 1 94.81 6 LEU B N 1
ATOM 796 C CA . LEU B 1 6 ? -9.508 4.184 0.887 1 94.81 6 LEU B CA 1
ATOM 797 C C . LEU B 1 6 ? -9.562 4.367 -0.626 1 94.81 6 LEU B C 1
ATOM 799 O O . LEU B 1 6 ? -10.648 4.48 -1.2 1 94.81 6 LEU B O 1
ATOM 803 N N . CYS B 1 7 ? -8.484 4.398 -1.249 1 93.38 7 CYS B N 1
ATOM 804 C CA . CYS B 1 7 ? -8.422 4.516 -2.701 1 93.38 7 CYS B CA 1
ATOM 805 C C . CYS B 1 7 ? -7.023 4.168 -3.213 1 93.38 7 CYS B C 1
ATOM 807 O O . CYS B 1 7 ? -6.074 4.086 -2.434 1 93.38 7 CYS B O 1
ATOM 809 N N . ASP B 1 8 ? -6.867 3.822 -4.414 1 92.06 8 ASP B N 1
ATOM 810 C CA . ASP B 1 8 ? -5.652 3.615 -5.199 1 92.06 8 ASP B CA 1
ATOM 811 C C . ASP B 1 8 ? -5.793 4.211 -6.598 1 92.06 8 ASP B C 1
ATOM 813 O O . ASP B 1 8 ? -6.562 3.703 -7.418 1 92.06 8 ASP B O 1
ATOM 817 N N . SER B 1 9 ? -5.07 5.289 -6.879 1 90.06 9 SER B N 1
ATOM 818 C CA . SER B 1 9 ? -5.246 6.059 -8.109 1 90.06 9 SER B CA 1
ATOM 819 C C . SER B 1 9 ? -3.916 6.281 -8.812 1 90.06 9 SER B C 1
ATOM 821 O O . SER B 1 9 ? -2.896 6.527 -8.164 1 90.06 9 SER B O 1
ATOM 823 N N . PHE B 1 10 ? -3.998 6.207 -10.078 1 87.25 10 PHE B N 1
ATOM 824 C CA . PHE B 1 10 ? -2.84 6.531 -10.906 1 87.25 10 PHE B CA 1
ATOM 825 C C . PHE B 1 10 ? -3.004 7.902 -11.555 1 87.25 10 PHE B C 1
ATOM 827 O O . PHE B 1 10 ? -2.283 8.234 -12.492 1 87.25 10 PHE B O 1
ATOM 834 N N . GLU B 1 11 ? -3.945 8.68 -11.062 1 87.56 11 GLU B N 1
ATOM 835 C CA . GLU B 1 11 ? -4.27 9.984 -11.648 1 87.56 11 GLU B CA 1
ATOM 836 C C . GLU B 1 11 ? -4.145 11.094 -10.609 1 87.56 11 GLU B C 1
ATOM 838 O O . GLU B 1 11 ? -4.719 12.172 -10.781 1 87.56 11 GLU B O 1
ATOM 843 N N . GLY B 1 12 ? -3.479 10.742 -9.57 1 88.88 12 GLY B N 1
ATOM 844 C CA . GLY B 1 12 ? -3.324 11.742 -8.523 1 88.88 12 GLY B CA 1
ATOM 845 C C . GLY B 1 12 ? -4.309 11.57 -7.383 1 88.88 12 GLY B C 1
ATOM 846 O O . GLY B 1 12 ? -4.711 10.445 -7.066 1 88.88 12 GLY B O 1
ATOM 847 N N . ASN B 1 13 ? -4.684 12.703 -6.766 1 88.75 13 ASN B N 1
ATOM 848 C CA . ASN B 1 13 ? -5.492 12.648 -5.551 1 88.75 13 ASN B CA 1
ATOM 849 C C . ASN B 1 13 ? -6.793 11.883 -5.777 1 88.75 13 ASN B C 1
ATOM 851 O O . ASN B 1 13 ? -7.395 11.977 -6.848 1 88.75 13 ASN B O 1
ATOM 855 N N . CYS B 1 14 ? -7.16 11.125 -4.66 1 91.12 14 CYS B N 1
ATOM 856 C CA . CYS B 1 14 ? -8.367 10.305 -4.73 1 91.12 14 CYS B CA 1
ATOM 857 C C . CYS B 1 14 ? -9.055 10.227 -3.371 1 91.12 14 CYS B C 1
ATOM 859 O O . CYS B 1 14 ? -8.43 10.477 -2.34 1 91.12 14 CYS B O 1
ATOM 861 N N . HIS B 1 15 ? -10.406 9.977 -3.297 1 88.62 15 HIS B N 1
ATOM 862 C CA . HIS B 1 15 ? -11.188 9.828 -2.076 1 88.62 15 HIS B CA 1
ATOM 863 C C . HIS B 1 15 ? -11.922 8.492 -2.051 1 88.62 15 HIS B C 1
ATOM 865 O O . HIS B 1 15 ? -12.258 7.984 -0.979 1 88.62 15 HIS B O 1
ATOM 871 N N . GLY B 1 16 ? -12.023 7.898 -3.08 1 90.38 16 GLY B N 1
ATOM 872 C CA . GLY B 1 16 ? -12.617 6.574 -3.199 1 90.38 16 GLY B CA 1
ATOM 873 C C . GLY B 1 16 ? -13.562 6.242 -2.062 1 90.38 16 GLY B C 1
ATOM 874 O O . GLY B 1 16 ? -14.445 7.043 -1.724 1 90.38 16 GLY B O 1
ATOM 875 N N . SER B 1 17 ? -13.453 4.965 -1.468 1 92.25 17 SER B N 1
ATOM 876 C CA . SER B 1 17 ? -14.266 4.539 -0.33 1 92.25 17 SER B CA 1
ATOM 877 C C . SER B 1 17 ? -13.586 4.895 0.991 1 92.25 17 SER B C 1
ATOM 879 O O . SER B 1 17 ? -12.758 5.805 1.045 1 92.25 17 SER B O 1
ATOM 881 N N . THR B 1 18 ? -14.133 4.395 2.064 1 94.5 18 THR B N 1
ATOM 882 C CA . THR B 1 18 ? -13.531 4.566 3.383 1 94.5 18 THR B CA 1
ATOM 883 C C . THR B 1 18 ? -13.219 3.215 4.016 1 94.5 18 THR B C 1
ATOM 885 O O . THR B 1 18 ? -13.734 2.186 3.58 1 94.5 18 THR B O 1
ATOM 888 N N . CYS B 1 19 ? -12.398 3.246 4.922 1 93.44 19 CYS B N 1
ATOM 889 C CA . CYS B 1 19 ? -12.086 2.078 5.738 1 93.44 19 CYS B CA 1
ATOM 890 C C . CYS B 1 19 ? -11.883 2.473 7.195 1 93.44 19 CYS B C 1
ATOM 892 O O . CYS B 1 19 ? -11.797 3.66 7.516 1 93.44 19 CYS B O 1
ATOM 894 N N . VAL B 1 20 ? -11.977 1.478 8.016 1 93.25 20 VAL B N 1
ATOM 895 C CA . VAL B 1 20 ? -11.758 1.681 9.445 1 93.25 20 VAL B CA 1
ATOM 896 C C . VAL B 1 20 ? -10.516 0.92 9.891 1 93.25 20 VAL B C 1
ATOM 898 O O . VAL B 1 20 ? -10.32 -0.241 9.516 1 93.25 20 VAL B O 1
ATOM 901 N N . GLY B 1 21 ? -9.602 1.589 10.664 1 92 21 GLY B N 1
ATOM 902 C CA . GLY B 1 21 ? -8.375 0.979 11.164 1 92 21 GLY B CA 1
ATOM 903 C C . GLY B 1 21 ? -7.766 1.738 12.32 1 92 21 GLY B C 1
ATOM 904 O O . GLY B 1 21 ? -8.445 2.537 12.977 1 92 21 GLY B O 1
ATOM 905 N N . ASN B 1 22 ? -6.438 1.363 12.578 1 91.12 22 ASN B N 1
ATOM 906 C CA . ASN B 1 22 ? -5.742 1.964 13.711 1 91.12 22 ASN B CA 1
ATOM 907 C C . ASN B 1 22 ? -5.059 3.271 13.32 1 91.12 22 ASN B C 1
ATOM 909 O O . ASN B 1 22 ? -4.734 4.09 14.18 1 91.12 22 ASN B O 1
ATOM 913 N N . ALA B 1 23 ? -4.855 3.412 12.141 1 92.25 23 ALA B N 1
ATOM 914 C CA . ALA B 1 23 ? -4.254 4.609 11.555 1 92.25 23 ALA B CA 1
ATOM 915 C C . ALA B 1 23 ? -4.574 4.719 10.07 1 92.25 23 ALA B C 1
ATOM 917 O O . ALA B 1 23 ? -5.039 3.754 9.461 1 92.25 23 ALA B O 1
ATOM 918 N N . CYS B 1 24 ? -4.332 5.91 9.531 1 94.12 24 CYS B N 1
ATOM 919 C CA . CYS B 1 24 ? -4.5 6.137 8.094 1 94.12 24 CYS B CA 1
ATOM 920 C C . CYS B 1 24 ? -3.148 6.254 7.402 1 94.12 24 CYS B C 1
ATOM 922 O O . CYS B 1 24 ? -2.215 6.848 7.945 1 94.12 24 CYS B O 1
ATOM 924 N N . ILE B 1 25 ? -3.104 5.676 6.285 1 93.5 25 ILE B N 1
ATOM 925 C CA . ILE B 1 25 ? -1.882 5.734 5.488 1 93.5 25 ILE B CA 1
ATOM 926 C C . ILE B 1 25 ? -2.156 6.465 4.176 1 93.5 25 ILE B C 1
ATOM 928 O O . ILE B 1 25 ? -3.189 6.246 3.541 1 93.5 25 ILE B O 1
ATOM 932 N N . LYS B 1 26 ? -1.289 7.344 3.795 1 95.06 26 LYS B N 1
ATOM 933 C CA . LYS B 1 26 ? -1.251 7.914 2.453 1 95.06 26 LYS B CA 1
ATOM 934 C C . LYS B 1 26 ? 0.13 7.75 1.823 1 95.06 26 LYS B C 1
ATOM 936 O O . LYS B 1 26 ? 1.145 8.062 2.451 1 95.06 26 LYS B O 1
ATOM 941 N N . ARG B 1 27 ? 0.106 7.223 0.608 1 93.56 27 ARG B N 1
ATOM 942 C CA . ARG B 1 27 ? 1.32 7.121 -0.194 1 93.56 27 ARG B CA 1
ATOM 943 C C . ARG B 1 27 ? 1.153 7.828 -1.534 1 93.56 27 ARG B C 1
ATOM 945 O O . ARG B 1 27 ? 0.078 7.785 -2.135 1 93.56 27 ARG B O 1
ATOM 952 N N . GLN B 1 28 ? 2.232 8.445 -1.956 1 94.25 28 GLN B N 1
ATOM 953 C CA . GLN B 1 28 ? 2.221 9.094 -3.264 1 94.25 28 GLN B CA 1
ATOM 954 C C . GLN B 1 28 ? 3.598 9.031 -3.92 1 94.25 28 GLN B C 1
ATOM 956 O O . GLN B 1 28 ? 4.617 9.211 -3.252 1 94.25 28 GLN B O 1
ATOM 961 N N . ALA B 1 29 ? 3.611 8.719 -5.172 1 93.44 29 ALA B N 1
ATOM 962 C CA . ALA B 1 29 ? 4.875 8.719 -5.91 1 93.44 29 ALA B CA 1
ATOM 963 C C . ALA B 1 29 ? 4.641 8.969 -7.398 1 93.44 29 ALA B C 1
ATOM 965 O O . ALA B 1 29 ? 3.615 8.562 -7.949 1 93.44 29 ALA B O 1
ATOM 966 N N . LEU B 1 30 ? 5.609 9.703 -8.039 1 94.06 30 LEU B N 1
ATOM 967 C CA . LEU B 1 30 ? 5.68 9.773 -9.5 1 94.06 30 LEU B CA 1
ATOM 968 C C . LEU B 1 30 ? 6.219 8.469 -10.078 1 94.06 30 LEU B C 1
ATOM 970 O O . LEU B 1 30 ? 7.332 8.055 -9.758 1 94.06 30 LEU B O 1
ATOM 974 N N . MET B 1 31 ? 5.41 7.82 -10.984 1 89.69 31 MET B N 1
ATOM 975 C CA . MET B 1 31 ? 5.77 6.523 -11.555 1 89.69 31 MET B CA 1
ATOM 976 C C . MET B 1 31 ? 6.586 6.695 -12.828 1 89.69 31 MET B C 1
ATOM 978 O O . MET B 1 31 ? 6.66 7.797 -13.375 1 89.69 31 MET B O 1
ATOM 982 N N . GLU B 1 32 ? 7.223 5.637 -13.195 1 89.62 32 GLU B N 1
ATOM 983 C CA . GLU B 1 32 ? 8.078 5.664 -14.375 1 89.62 32 GLU B CA 1
ATOM 984 C C . GLU B 1 32 ? 7.297 6.082 -15.617 1 89.62 32 GLU B C 1
ATOM 986 O O . GLU B 1 32 ? 7.848 6.715 -16.516 1 89.62 32 GLU B O 1
ATOM 991 N N . ASP B 1 33 ? 6.109 5.789 -15.594 1 86.94 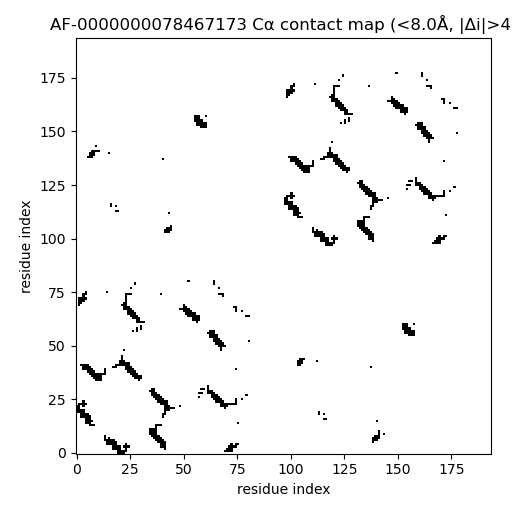33 ASP B N 1
ATOM 992 C CA . ASP B 1 33 ? 5.293 6.109 -16.766 1 86.94 33 ASP B CA 1
ATOM 993 C C . ASP B 1 33 ? 4.809 7.555 -16.719 1 86.94 33 ASP B C 1
ATOM 995 O O . ASP B 1 33 ? 4.07 7.996 -17.594 1 86.94 33 ASP B O 1
ATOM 999 N N . GLY B 1 34 ? 5.121 8.25 -15.742 1 91.44 34 GLY B N 1
ATOM 1000 C CA . GLY B 1 34 ? 4.762 9.656 -15.648 1 91.44 34 GLY B CA 1
ATOM 1001 C C . GLY B 1 34 ? 3.49 9.891 -14.859 1 91.44 34 GLY B C 1
ATOM 1002 O O . GLY B 1 34 ? 3.07 11.039 -14.68 1 91.44 34 GLY B O 1
ATOM 1003 N N . LEU B 1 35 ? 2.941 8.906 -14.477 1 88.31 35 LEU B N 1
ATOM 1004 C CA . LEU B 1 35 ? 1.712 9.047 -13.703 1 88.31 35 LEU B CA 1
ATOM 1005 C C . LEU B 1 35 ? 2.018 9.242 -12.227 1 88.31 35 LEU B C 1
ATOM 1007 O O . LEU B 1 35 ? 3.061 8.805 -11.734 1 88.31 35 LEU B O 1
ATOM 1011 N N . ILE B 1 36 ? 1.165 9.984 -11.594 1 91.56 36 ILE B N 1
ATOM 1012 C CA . ILE B 1 36 ? 1.253 10.094 -10.141 1 91.56 36 ILE B CA 1
ATOM 1013 C C . ILE B 1 36 ? 0.305 9.094 -9.492 1 91.56 36 ILE B C 1
ATOM 1015 O O . ILE B 1 36 ? -0.915 9.188 -9.641 1 91.56 36 ILE B O 1
ATOM 1019 N N . ARG B 1 37 ? 0.91 8.094 -8.797 1 90.81 37 ARG B N 1
ATOM 1020 C CA . ARG B 1 37 ? 0.085 7.145 -8.055 1 90.81 37 ARG B CA 1
ATOM 1021 C C . ARG B 1 37 ? -0.105 7.598 -6.613 1 90.81 37 ARG B C 1
ATOM 1023 O O . ARG B 1 37 ? 0.861 7.965 -5.938 1 90.81 37 ARG B O 1
ATOM 1030 N N . VAL B 1 38 ? -1.38 7.633 -6.262 1 93.75 38 VAL B N 1
ATOM 1031 C CA . VAL B 1 38 ? -1.741 7.934 -4.879 1 93.75 38 VAL B CA 1
ATOM 1032 C C . VAL B 1 38 ? -2.535 6.773 -4.289 1 93.75 38 VAL B C 1
ATOM 1034 O O . VAL B 1 38 ? -3.477 6.277 -4.91 1 93.75 38 VAL B O 1
ATOM 1037 N N . GLN B 1 39 ? -2.156 6.34 -3.066 1 94.12 39 GLN B N 1
ATOM 1038 C CA . GLN B 1 39 ? -2.834 5.27 -2.346 1 94.12 39 GLN B CA 1
ATOM 1039 C C . GLN B 1 39 ? -3.189 5.699 -0.925 1 94.12 39 GLN B C 1
ATOM 1041 O O . GLN B 1 39 ? -2.361 6.277 -0.22 1 94.12 39 GLN B O 1
ATOM 1046 N N . LYS B 1 40 ? -4.395 5.504 -0.604 1 95.31 40 LYS B N 1
ATOM 1047 C CA . LYS B 1 40 ? -4.879 5.734 0.754 1 95.31 40 LYS B CA 1
ATOM 1048 C C . LYS B 1 40 ? -5.504 4.469 1.336 1 95.31 40 LYS B C 1
ATOM 1050 O O . LYS B 1 40 ? -6.195 3.73 0.63 1 95.31 40 LYS B O 1
ATOM 1055 N N . MET B 1 41 ? -5.215 4.215 2.602 1 94.38 41 MET B N 1
ATOM 1056 C CA . MET B 1 41 ? -5.738 2.994 3.205 1 94.38 41 MET B CA 1
ATOM 1057 C C . MET B 1 41 ? -5.621 3.041 4.723 1 94.38 41 MET B C 1
ATOM 1059 O O . MET B 1 41 ? -5.152 4.035 5.285 1 94.38 41 MET B O 1
ATOM 1063 N N . CYS B 1 42 ? -6.074 1.929 5.336 1 93.06 42 CYS B N 1
ATOM 1064 C CA . CYS B 1 42 ? -6.039 1.802 6.789 1 93.06 42 CYS B CA 1
ATOM 1065 C C . CYS B 1 42 ? -4.914 0.873 7.227 1 93.06 42 CYS B C 1
ATOM 1067 O O . CYS B 1 42 ? -4.637 -0.129 6.566 1 93.06 42 CYS B O 1
ATOM 1069 N N . GLN B 1 43 ? -4.355 1.28 8.289 1 90.88 43 GLN B N 1
ATOM 1070 C CA . GLN B 1 43 ? -3.445 0.367 8.977 1 90.88 43 GLN B CA 1
ATOM 1071 C C . GLN B 1 43 ? -4.184 -0.479 10.008 1 90.88 43 GLN B C 1
ATOM 1073 O O . GLN B 1 43 ? -4.93 0.052 10.828 1 90.88 43 GLN B O 1
ATOM 1078 N N . MET B 1 44 ? -3.893 -1.813 9.953 1 87.12 44 MET B N 1
ATOM 1079 C CA . MET B 1 44 ? -4.68 -2.693 10.812 1 87.12 44 MET B CA 1
ATOM 1080 C C . MET B 1 44 ? -3.865 -3.148 12.016 1 87.12 44 MET B C 1
ATOM 1082 O O . MET B 1 44 ? -4.426 -3.566 13.031 1 87.12 44 MET B O 1
ATOM 1086 N N . THR B 1 45 ? -2.592 -3.135 11.969 1 82.38 45 THR B N 1
ATOM 1087 C CA . THR B 1 45 ? -1.79 -3.639 13.078 1 82.38 45 THR B CA 1
ATOM 1088 C C . THR B 1 45 ? -1.573 -2.551 14.133 1 82.38 45 THR B C 1
ATOM 1090 O O . THR B 1 45 ? -1.479 -1.368 13.797 1 82.38 45 THR B O 1
ATOM 1093 N N . ALA B 1 46 ? -1.571 -3.002 15.438 1 69.69 46 ALA B N 1
ATOM 1094 C CA . ALA B 1 46 ? -1.439 -2.121 16.594 1 69.69 46 ALA B CA 1
ATOM 1095 C C . ALA B 1 46 ? 0.012 -1.692 16.797 1 69.69 46 ALA B C 1
ATOM 1097 O O . ALA B 1 46 ? 0.355 -1.105 17.828 1 69.69 46 ALA B O 1
ATOM 1098 N N . GLU B 1 47 ? 0.793 -1.883 15.992 1 62.84 47 GLU B N 1
ATOM 1099 C CA . GLU B 1 47 ? 2.162 -1.498 16.312 1 62.84 47 GLU B CA 1
ATOM 1100 C C . GLU B 1 47 ? 2.258 -0.005 16.625 1 62.84 47 GLU B C 1
ATOM 1102 O O . GLU B 1 47 ? 1.462 0.788 16.109 1 62.84 47 GLU B O 1
ATOM 1107 N N . PRO B 1 48 ? 3.193 0.256 17.812 1 57.88 48 PRO B N 1
ATOM 1108 C CA . PRO B 1 48 ? 3.281 1.687 18.109 1 57.88 48 PRO B CA 1
ATOM 1109 C C . PRO B 1 48 ? 3.367 2.553 16.859 1 57.88 48 PRO B C 1
ATOM 1111 O O . PRO B 1 48 ? 4.211 2.309 15.992 1 57.88 48 PRO B O 1
ATOM 1114 N N . PHE B 1 49 ? 2.279 3.109 16.594 1 60.53 49 PHE B N 1
ATOM 1115 C CA . PHE B 1 49 ? 2.289 3.959 15.414 1 60.53 49 PHE B CA 1
ATOM 1116 C C . PHE B 1 49 ? 2.711 5.379 15.766 1 60.53 49 PHE B C 1
ATOM 1118 O O . PHE B 1 49 ? 2.166 5.98 16.703 1 60.53 49 PHE B O 1
ATOM 1125 N N . VAL B 1 50 ? 3.871 5.715 15.484 1 71.56 50 VAL B N 1
ATOM 1126 C CA . VAL B 1 50 ? 4.219 7.133 15.438 1 71.56 50 VAL B CA 1
ATOM 1127 C C . VAL B 1 50 ? 3.797 7.723 14.094 1 71.56 50 VAL B C 1
ATOM 1129 O O . VAL B 1 50 ? 3.957 7.082 13.047 1 71.56 50 VAL B O 1
ATOM 1132 N N . GLU B 1 51 ? 3.006 8.867 14.273 1 85.5 51 GLU B N 1
ATOM 1133 C CA . GLU B 1 51 ? 2.711 9.625 13.062 1 85.5 51 GLU B CA 1
ATOM 1134 C C . GLU B 1 51 ? 3.992 10.023 12.336 1 85.5 51 GLU B C 1
ATOM 1136 O O . GLU B 1 51 ? 4.953 10.469 12.961 1 85.5 51 GLU B O 1
ATOM 1141 N N . TYR B 1 52 ? 4.066 9.719 11.125 1 83.94 52 TYR B N 1
ATOM 1142 C CA . TYR B 1 52 ? 5.215 10.172 10.352 1 83.94 52 TYR B CA 1
ATOM 1143 C C . TYR B 1 52 ? 4.828 10.422 8.891 1 83.94 52 TYR B C 1
ATOM 1145 O O . TYR B 1 52 ? 3.732 10.055 8.469 1 83.94 52 TYR B O 1
ATOM 1153 N N . CYS B 1 53 ? 5.699 11.242 8.297 1 90.12 53 CYS B N 1
ATOM 1154 C CA . CYS B 1 53 ? 5.695 11.43 6.852 1 90.12 53 CYS B CA 1
ATOM 1155 C C . CYS B 1 53 ? 7.117 11.445 6.301 1 90.12 53 CYS B C 1
ATOM 1157 O O . CYS B 1 53 ? 7.879 12.383 6.559 1 90.12 53 CYS B O 1
ATOM 1159 N N . GLU B 1 54 ? 7.43 10.383 5.551 1 88.31 54 GLU B N 1
ATOM 1160 C CA . GLU B 1 54 ? 8.828 10.266 5.133 1 88.31 54 GLU B CA 1
ATOM 1161 C C . GLU B 1 54 ? 8.93 9.859 3.668 1 88.31 54 GLU B C 1
ATOM 1163 O O . GLU B 1 54 ? 8.008 9.25 3.117 1 88.31 54 GLU B O 1
ATOM 1168 N N . GLN B 1 55 ? 10.117 10.359 3.109 1 90.75 55 GLN B N 1
ATOM 1169 C CA . GLN B 1 55 ? 10.445 9.852 1.783 1 90.75 55 GLN B CA 1
ATOM 1170 C C . GLN B 1 55 ? 10.766 8.359 1.83 1 90.75 55 GLN B C 1
ATOM 1172 O O . GLN B 1 55 ? 11.445 7.895 2.748 1 90.75 55 GLN B O 1
ATOM 1177 N N . ASN B 1 56 ? 10.141 7.629 0.885 1 87.94 56 ASN B N 1
ATOM 1178 C CA . ASN B 1 56 ? 10.32 6.184 0.825 1 87.94 56 ASN B CA 1
ATOM 1179 C C . ASN B 1 56 ? 10.367 5.684 -0.617 1 87.94 56 ASN B C 1
ATOM 1181 O O . ASN B 1 56 ? 9.891 6.363 -1.527 1 87.94 56 ASN B O 1
ATOM 1185 N N . VAL B 1 57 ? 11.008 4.57 -0.816 1 88.19 57 VAL B N 1
ATOM 1186 C CA . VAL B 1 57 ? 10.859 3.873 -2.09 1 88.19 57 VAL B CA 1
ATOM 1187 C C . VAL B 1 57 ? 9.516 3.143 -2.125 1 88.19 57 VAL B C 1
ATOM 1189 O O . VAL B 1 57 ? 9.227 2.326 -1.249 1 88.19 57 VAL B O 1
ATOM 1192 N N . LEU B 1 58 ? 8.75 3.475 -3.043 1 90.19 58 LEU B N 1
ATOM 1193 C CA . LEU B 1 58 ? 7.402 2.932 -3.152 1 90.19 58 LEU B CA 1
ATOM 1194 C C . LEU B 1 58 ? 7.277 2.027 -4.375 1 90.19 58 LEU B C 1
ATOM 1196 O O . LEU B 1 58 ? 8.141 1.187 -4.621 1 90.19 58 LEU B O 1
ATOM 1200 N N . TRP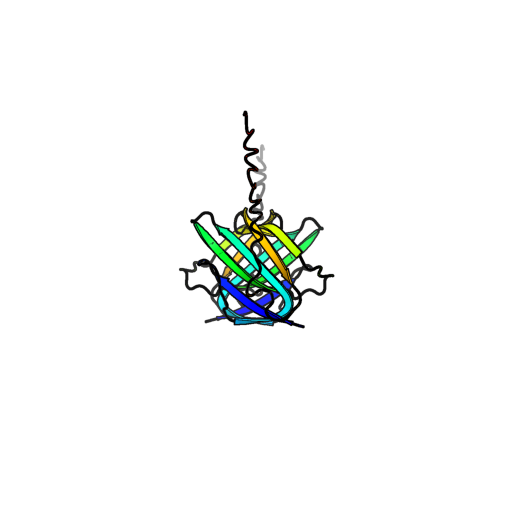 B 1 59 ? 6.289 2.01 -5.105 1 83.5 59 TRP B N 1
ATOM 1201 C CA . TRP B 1 59 ? 5.953 1.063 -6.164 1 83.5 59 TRP B CA 1
ATOM 1202 C C . TRP B 1 59 ? 7.012 1.072 -7.262 1 83.5 59 TRP B C 1
ATOM 1204 O O . TRP B 1 59 ? 7.391 2.137 -7.758 1 83.5 59 TRP B O 1
ATOM 1214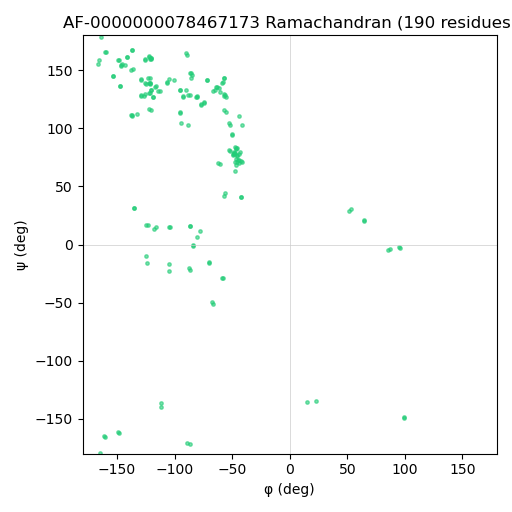 N N . LYS B 1 60 ? 7.422 -0.136 -7.609 1 82.31 60 LYS B N 1
ATOM 1215 C CA . LYS B 1 60 ? 8.352 -0.303 -8.727 1 82.31 60 LYS B CA 1
ATOM 1216 C C . LYS B 1 60 ? 9.586 0.583 -8.547 1 82.31 60 LYS B C 1
ATOM 1218 O O . LYS B 1 60 ? 10.047 1.208 -9.508 1 82.31 60 LYS B O 1
ATOM 1223 N N . GLY B 1 61 ? 9.898 0.791 -7.336 1 83.5 61 GLY B N 1
ATOM 1224 C CA . GLY B 1 61 ? 11.133 1.493 -7.027 1 83.5 61 GLY B CA 1
ATOM 1225 C C . GLY B 1 61 ? 10.977 3.002 -7.039 1 83.5 61 GLY B C 1
ATOM 1226 O O . GLY B 1 61 ? 11.945 3.732 -6.805 1 83.5 61 GLY B O 1
ATOM 1227 N N . ALA B 1 62 ? 9.891 3.557 -7.375 1 90.06 62 ALA B N 1
ATOM 1228 C CA . ALA B 1 62 ? 9.68 5 -7.387 1 90.06 62 ALA B CA 1
ATOM 1229 C C . ALA B 1 62 ? 9.844 5.594 -5.988 1 90.06 62 ALA B C 1
ATOM 1231 O O . ALA B 1 62 ? 9.359 5.023 -5.008 1 90.06 62 ALA B O 1
ATOM 1232 N N . ILE B 1 63 ? 10.586 6.719 -5.953 1 90.94 63 ILE B N 1
ATOM 1233 C CA . ILE B 1 63 ? 10.711 7.426 -4.684 1 90.94 63 ILE B CA 1
ATOM 1234 C C . ILE B 1 63 ? 9.477 8.281 -4.441 1 90.94 63 ILE B C 1
ATOM 1236 O O . ILE B 1 63 ? 9.047 9.031 -5.324 1 90.94 63 ILE B O 1
ATOM 1240 N N . GLY B 1 64 ? 8.906 8.133 -3.35 1 93.94 64 GLY B N 1
ATOM 1241 C CA . GLY B 1 64 ? 7.723 8.883 -2.967 1 93.94 64 GLY B CA 1
ATOM 1242 C C . GLY B 1 64 ? 7.629 9.125 -1.471 1 93.94 64 GLY B C 1
ATOM 1243 O O . GLY B 1 64 ? 8.641 9.148 -0.773 1 93.94 64 GLY B O 1
ATOM 1244 N N . THR B 1 65 ? 6.414 9.445 -1.052 1 93.31 65 THR B N 1
ATOM 1245 C CA . THR B 1 65 ? 6.215 9.711 0.367 1 93.31 65 THR B CA 1
ATOM 1246 C C . THR B 1 65 ? 5.176 8.766 0.959 1 93.31 65 THR B C 1
ATOM 1248 O O . THR B 1 65 ? 4.18 8.445 0.308 1 93.31 65 THR B O 1
ATOM 1251 N N . GLU B 1 66 ? 5.461 8.32 2.121 1 91.75 66 GLU B N 1
ATOM 1252 C CA . GLU B 1 66 ? 4.484 7.602 2.934 1 91.75 66 GLU B CA 1
ATOM 1253 C C . GLU B 1 66 ? 4.203 8.344 4.238 1 91.75 66 GLU B C 1
ATOM 1255 O O . GLU B 1 66 ? 5.125 8.656 4.992 1 91.75 66 GLU B O 1
ATOM 1260 N N . CYS B 1 67 ? 2.941 8.578 4.473 1 92.81 67 CYS B N 1
ATOM 1261 C CA . CYS B 1 67 ? 2.527 9.266 5.688 1 92.81 67 CYS B CA 1
ATOM 1262 C C . CYS B 1 67 ? 1.515 8.438 6.469 1 92.81 67 CYS B C 1
ATOM 1264 O O . CYS B 1 67 ? 0.643 7.801 5.879 1 92.81 67 CYS B O 1
ATOM 1266 N N . ILE B 1 68 ? 1.708 8.43 7.762 1 91.5 68 ILE B N 1
ATOM 1267 C CA . ILE B 1 68 ? 0.771 7.777 8.672 1 91.5 68 ILE B CA 1
ATOM 1268 C C . ILE B 1 68 ? 0.229 8.797 9.672 1 91.5 68 ILE B C 1
ATOM 1270 O O . ILE B 1 68 ? 0.984 9.609 10.203 1 91.5 68 ILE B O 1
ATOM 1274 N N . CYS B 1 69 ? -1.094 8.797 9.781 1 92.75 69 CYS B N 1
ATOM 1275 C CA . CYS B 1 69 ? -1.729 9.727 10.711 1 92.75 69 CYS B CA 1
ATOM 1276 C C . CYS B 1 69 ? -2.844 9.047 11.492 1 92.75 69 CYS B C 1
ATOM 1278 O O . CYS B 1 69 ? -3.264 7.938 11.141 1 92.75 69 CYS B O 1
ATOM 1280 N N . GLN B 1 70 ? -3.322 9.75 12.578 1 92.5 70 GLN B N 1
ATOM 1281 C CA . GLN B 1 70 ? -4.145 8.984 13.508 1 92.5 70 GLN B CA 1
ATOM 1282 C C . GLN B 1 70 ? -5.395 9.766 13.914 1 92.5 70 GLN B C 1
ATOM 1284 O O . GLN B 1 70 ? -5.82 9.711 15.062 1 92.5 70 GLN B O 1
ATOM 1289 N N . THR B 1 71 ? -5.906 10.57 13.055 1 93.88 71 THR B N 1
ATOM 1290 C CA . THR B 1 71 ? -7.219 11.18 13.25 1 93.88 71 THR B CA 1
ATOM 1291 C C . THR B 1 71 ? -8.148 10.844 12.086 1 93.88 71 THR B C 1
ATOM 1293 O O . THR B 1 71 ? -7.691 10.383 11.039 1 93.88 71 THR B O 1
ATOM 1296 N N . ASN B 1 72 ? -9.367 10.984 12.281 1 96.25 72 ASN B N 1
ATOM 1297 C CA . ASN B 1 72 ? -10.32 10.641 11.227 1 96.25 72 ASN B CA 1
ATOM 1298 C C . ASN B 1 72 ? -10.023 11.406 9.945 1 96.25 72 ASN B C 1
ATOM 1300 O O . ASN B 1 72 ? -9.852 12.625 9.969 1 96.25 72 ASN B O 1
ATOM 1304 N N . TYR B 1 73 ? -9.93 10.703 8.82 1 96.19 73 TYR B N 1
ATOM 1305 C CA . TYR B 1 73 ? -9.844 11.242 7.461 1 96.19 73 TYR B CA 1
ATOM 1306 C C . TYR B 1 73 ? -8.555 12.031 7.266 1 96.19 73 TYR B C 1
ATOM 1308 O O . TYR B 1 73 ? -8.477 12.891 6.379 1 96.19 73 TYR B O 1
ATOM 1316 N N . CYS B 1 74 ? -7.645 11.711 8.148 1 94.12 74 CYS B N 1
ATOM 1317 C CA . CYS B 1 74 ? -6.449 12.547 8.125 1 94.12 74 CYS B CA 1
ATOM 1318 C C . CYS B 1 74 ? -5.625 12.297 6.871 1 94.12 74 CYS B C 1
ATOM 1320 O O . CYS B 1 74 ? -4.75 13.094 6.527 1 94.12 74 CYS B O 1
ATOM 1322 N N . ASN B 1 75 ? -5.848 11.219 6.145 1 95 75 ASN B N 1
ATOM 1323 C CA . ASN B 1 75 ? -5.082 10.953 4.934 1 95 75 ASN B CA 1
ATOM 1324 C C . ASN B 1 75 ? -5.699 11.633 3.717 1 95 75 ASN B C 1
ATOM 1326 O O . ASN B 1 75 ? -5.422 11.25 2.578 1 95 75 ASN B O 1
ATOM 1330 N N . HIS B 1 76 ? -6.664 12.672 3.916 1 91.94 76 HIS B N 1
ATOM 1331 C CA . HIS B 1 76 ? -7.27 13.438 2.832 1 91.94 76 HIS B CA 1
ATOM 1332 C C . HIS B 1 76 ? -6.238 14.328 2.141 1 91.94 76 HIS B C 1
ATOM 1334 O O . HIS B 1 76 ? -6.246 14.453 0.915 1 91.94 76 HIS B O 1
ATOM 1340 N N . ALA B 1 77 ? -5.434 15.125 2.912 1 74.75 77 ALA B N 1
ATOM 1341 C CA . ALA B 1 77 ? -4.582 16.203 2.408 1 74.75 77 ALA B CA 1
ATOM 1342 C C . ALA B 1 77 ? -3.113 15.922 2.707 1 74.75 77 ALA B C 1
ATOM 1344 O O . ALA B 1 77 ? -2.252 16.766 2.465 1 74.75 77 ALA B O 1
ATOM 1345 N N . MET B 1 78 ? -2.721 14.859 3.062 1 61.88 78 MET B N 1
ATOM 1346 C CA . MET B 1 78 ? -1.385 14.82 3.652 1 61.88 78 MET B CA 1
ATOM 1347 C C . MET B 1 78 ? -0.351 15.414 2.703 1 61.88 78 MET B C 1
ATOM 1349 O O . MET B 1 78 ? -0.323 15.078 1.519 1 61.88 78 MET B O 1
ATOM 1353 N N . PRO B 1 79 ? 0.22 16.578 3.162 1 56.53 79 PRO B N 1
ATOM 1354 C CA . PRO B 1 79 ? 1.222 17.328 2.395 1 56.53 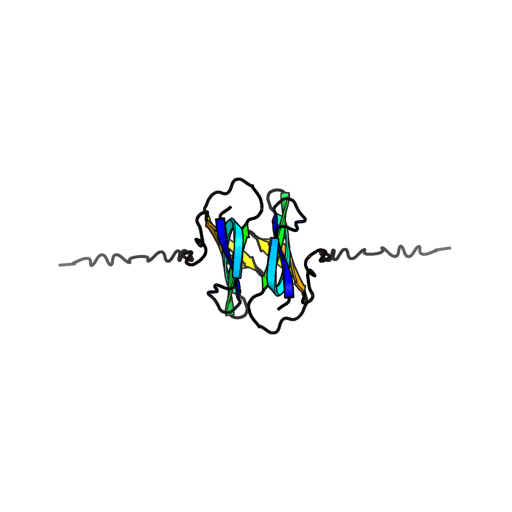79 PRO B CA 1
ATOM 1355 C C . PRO B 1 79 ? 2.398 16.453 1.959 1 56.53 79 PRO B C 1
ATOM 1357 O O . PRO B 1 79 ? 2.783 15.531 2.678 1 56.53 79 PRO B O 1
ATOM 1360 N N . VAL B 1 80 ? 2.457 16.062 0.674 1 52.69 80 VAL B N 1
ATOM 1361 C CA . VAL B 1 80 ? 3.777 15.602 0.259 1 52.69 80 VAL B CA 1
ATOM 1362 C C . VAL B 1 80 ? 4.836 16.625 0.66 1 52.69 80 VAL B C 1
ATOM 1364 O O . VAL B 1 80 ? 4.699 17.812 0.365 1 52.69 80 VAL B O 1
ATOM 1367 N N . SER B 1 81 ? 5.402 16.406 1.758 1 46.78 81 SER B N 1
ATOM 1368 C CA . SER B 1 81 ? 6.371 17.406 2.188 1 46.78 81 SER B CA 1
ATOM 1369 C C . SER B 1 81 ? 7.328 17.766 1.059 1 46.78 81 SER B C 1
ATOM 1371 O O . SER B 1 81 ? 8.047 16.906 0.545 1 46.78 81 SER B O 1
ATOM 1373 N N . PRO B 1 82 ? 6.973 18.641 0.219 1 45.28 82 PRO B N 1
ATOM 1374 C CA . PRO B 1 82 ? 8.07 19.125 -0.622 1 45.28 82 PRO B CA 1
ATOM 1375 C C . PRO B 1 82 ? 9.273 19.594 0.191 1 45.28 82 PRO B C 1
ATOM 1377 O O . PRO B 1 82 ? 9.109 20.34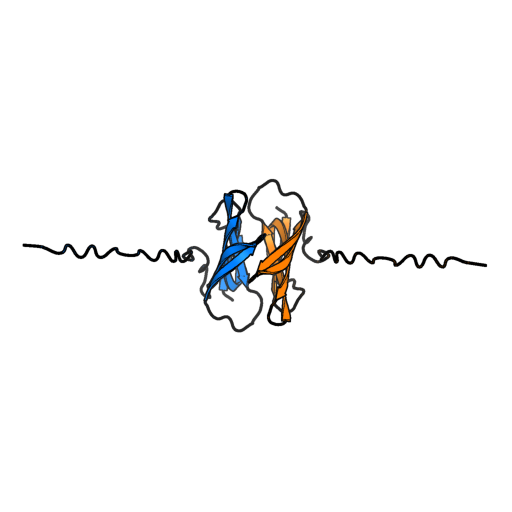4 1.159 1 45.28 82 PRO B O 1
ATOM 1380 N N . ASN B 1 83 ? 10.047 18.672 0.61 1 43.81 83 ASN B N 1
ATOM 1381 C CA . ASN B 1 83 ? 11.25 19.344 1.097 1 43.81 83 ASN B CA 1
ATOM 1382 C C . ASN B 1 83 ? 11.688 20.453 0.147 1 43.81 83 ASN B C 1
ATOM 1384 O O . ASN B 1 83 ? 12.414 20.203 -0.813 1 43.81 83 ASN B O 1
ATOM 1388 N N . LEU B 1 84 ? 10.828 21.203 -0.379 1 41.16 84 LEU B N 1
ATOM 1389 C CA . LEU B 1 84 ? 11.445 22.297 -1.119 1 41.16 84 LEU B CA 1
ATOM 1390 C C . LEU B 1 84 ? 12.297 23.156 -0.197 1 41.16 84 LEU B C 1
ATOM 1392 O O . LEU B 1 84 ? 11.758 23.875 0.652 1 41.16 84 LEU B O 1
ATOM 1396 N N . PHE B 1 85 ? 13.375 22.594 0.248 1 41.84 85 PHE B N 1
ATOM 1397 C CA . PHE B 1 85 ? 14.281 23.578 0.82 1 41.84 85 PHE B CA 1
ATOM 1398 C C . PHE B 1 85 ? 14.461 24.766 -0.127 1 41.84 85 PHE B C 1
ATOM 1400 O O . PHE B 1 85 ? 15.023 24.609 -1.214 1 41.84 85 PHE B O 1
ATOM 1407 N N . LEU B 1 86 ? 13.516 25.641 -0.142 1 41.47 86 LEU B N 1
ATOM 1408 C CA . LEU B 1 86 ? 13.781 26.938 -0.764 1 41.47 86 LEU B CA 1
ATOM 1409 C C . LEU B 1 86 ? 15.094 27.531 -0.25 1 41.47 86 LEU B C 1
ATOM 1411 O O . LEU B 1 86 ? 15.203 27.859 0.93 1 41.47 86 LEU B O 1
ATOM 1415 N N . LEU B 1 87 ? 16.203 27.031 -0.761 1 42.53 87 LEU B N 1
ATOM 1416 C CA . LEU B 1 87 ? 17.453 27.75 -0.535 1 42.53 87 LEU B CA 1
ATOM 1417 C C . LEU B 1 87 ? 17.297 29.234 -0.859 1 42.53 87 LEU B C 1
ATOM 1419 O O . LEU B 1 87 ? 17.078 29.594 -2.016 1 42.53 87 LEU B O 1
ATOM 1423 N N . SER B 1 88 ? 16.703 30.016 -0.024 1 41.69 88 SER B N 1
ATOM 1424 C CA . SER B 1 88 ? 16.828 31.469 -0.129 1 41.69 88 SER B CA 1
ATOM 1425 C C . SER B 1 88 ? 18.281 31.875 -0.348 1 41.69 88 SER B C 1
ATOM 1427 O O . SER B 1 88 ? 19.141 31.609 0.493 1 41.69 88 SER B O 1
ATOM 1429 N N . PHE B 1 89 ? 18.797 31.844 -1.6 1 45.97 89 PHE B N 1
ATOM 1430 C CA . PHE B 1 89 ? 20.062 32.5 -1.966 1 45.97 89 PHE B CA 1
ATOM 1431 C C . PHE B 1 89 ? 20.156 33.875 -1.329 1 45.97 89 PHE B C 1
ATOM 1433 O O . PHE B 1 89 ? 19.406 34.781 -1.68 1 45.97 89 PHE B O 1
ATOM 1440 N N . LEU B 1 90 ? 20.359 34.031 -0.017 1 45.62 90 LEU B N 1
ATOM 1441 C CA . LEU B 1 90 ? 20.797 35.281 0.589 1 45.62 90 LEU B CA 1
ATOM 1442 C C . LEU B 1 90 ? 21.875 35.938 -0.267 1 45.62 90 LEU B C 1
ATOM 1444 O O . LEU B 1 90 ? 22.984 35.438 -0.397 1 45.62 90 LEU B O 1
ATOM 1448 N N . ILE B 1 91 ? 21.5 36.469 -1.451 1 46.81 91 ILE B N 1
ATOM 1449 C CA . ILE B 1 91 ? 22.359 37.375 -2.172 1 46.81 91 ILE B CA 1
ATOM 1450 C C . ILE B 1 91 ? 22.922 38.438 -1.208 1 46.81 91 ILE B C 1
ATOM 1452 O O . ILE B 1 91 ? 22.156 39.219 -0.648 1 46.81 91 ILE B O 1
ATOM 1456 N N . LEU B 1 92 ? 23.75 38 -0.331 1 44.5 92 LEU B N 1
ATOM 1457 C CA . LEU B 1 92 ? 24.578 39 0.346 1 44.5 92 LEU B CA 1
ATOM 1458 C C . LEU B 1 92 ? 25.172 40 -0.654 1 44.5 92 LEU B C 1
ATOM 1460 O O . LEU B 1 92 ? 25.953 39.625 -1.525 1 44.5 92 LEU B O 1
ATOM 1464 N N . TYR B 1 93 ? 24.25 40.906 -1.231 1 45.56 93 TYR B N 1
ATOM 1465 C CA . TYR B 1 93 ? 24.734 42.094 -1.892 1 45.56 93 TYR B CA 1
ATOM 1466 C C . TYR B 1 93 ? 25.766 42.812 -1.028 1 45.56 93 TYR B C 1
ATOM 1468 O O . TYR B 1 93 ? 25.453 43.281 0.065 1 45.56 93 TYR B O 1
ATOM 1476 N N . PHE B 1 94 ? 27.047 42.312 -1.005 1 46.84 94 PHE B N 1
ATOM 1477 C CA . PHE B 1 94 ? 28.203 43.094 -0.588 1 46.84 94 PHE B CA 1
ATOM 1478 C C . PHE B 1 94 ? 28.156 44.5 -1.164 1 46.84 94 PHE B C 1
ATOM 1480 O O . PHE B 1 94 ? 28.203 44.688 -2.383 1 46.84 94 PHE B O 1
ATOM 1487 N N . MET B 1 95 ? 27.328 45.375 -0.509 1 43.25 95 MET B N 1
ATOM 1488 C CA . MET B 1 95 ? 27.484 46.812 -0.707 1 43.25 95 MET B CA 1
ATOM 1489 C C . MET B 1 95 ? 28.953 47.219 -0.583 1 43.25 95 MET B C 1
ATOM 1491 O O . MET B 1 95 ? 29.531 47.125 0.496 1 43.25 95 MET B O 1
ATOM 1495 N N . VAL B 1 96 ? 29.797 46.719 -1.487 1 41.91 96 VAL B N 1
ATOM 1496 C CA . VAL B 1 96 ? 31.125 47.312 -1.66 1 41.91 96 VAL B CA 1
ATOM 1497 C C . VAL B 1 96 ? 30.953 48.812 -1.994 1 41.91 96 V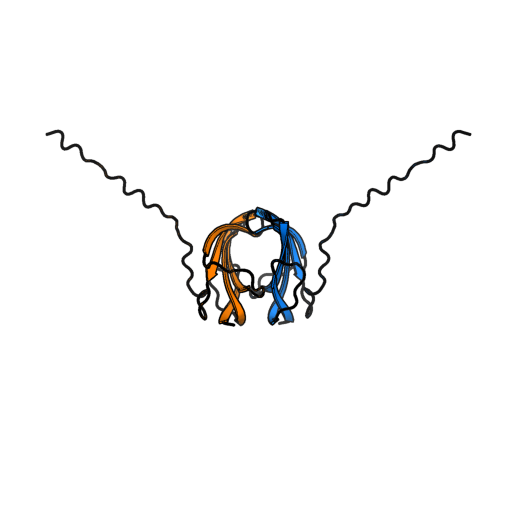AL B C 1
ATOM 1499 O O . VAL B 1 96 ? 31.906 49.562 -1.869 1 41.91 96 VAL B O 1
ATOM 1502 N N . PHE B 1 97 ? 30.016 49.719 -1.379 1 34.47 97 PHE B N 1
ATOM 1503 C CA . PHE B 1 97 ? 30.625 51.031 -1.51 1 34.47 97 PHE B CA 1
ATOM 1504 C C . PHE B 1 97 ? 31.672 51.25 -0.432 1 34.47 97 PHE B C 1
ATOM 1506 O O . PHE B 1 97 ? 31.562 50.688 0.667 1 34.47 97 PHE B O 1
#

Radius of gyration: 21.05 Å; Cα contacts (8 Å, |Δi|>4): 509; chains: 2; bounding box: 48×101×36 Å

Organism: Toxocara canis (NCBI:txid6265)

Sequence (194 aa):
SIVCFLCDSFEGNCHGSTCVGNACIKRQALMEDGLIRVQKMCQMTAEPFVEYCEQNVLWKGAIGTECICQTNYCNHAMPVSPNLFLLSFLILYFMVFSIVCFLCDSFEGNCHGSTCVGNACIKRQALMEDGLIRVQKMCQMTAEPFVEYCEQNVLWKGAIGTECICQTNYCNHAMPVSPNLFLLSFLILYFMVF

InterPro domains:
  IPR045860 Snake toxin-like superfamily [SSF57302] (2-77)

Nearest PDB structures (foldseek):
  1je9-assembly1_A  TM=6.285E-01  e=2.100E-02  Naja kaouthia
  1ywh-assembly3_I  TM=5.749E-01  e=1.319E-01  Homo sapiens
  7bpr-assembly1_A  TM=4.564E-01  e=1.616E+00  Homo sapiens
  6ovn-assembly1_A  TM=2.247E-01  e=2.256E+00  Homo sapiens
  1je9-assembly1_A  TM=6.293E-01  e=2.535E-02  Naja kaouthia

Secondary structure (DSSP, 8-state):
-EEEEEEEESSS---BEEEEESEEEEEEEE-TTS-EEEEEEEE---S----EEEEEE-GGG-EEEEEEE-STTGGGS--------------------/-EEEEEEEESSS---BEEEEESEEEEEEEE-TTS-EEEEEEEE-S-S----EEEEEE-GGG-EEEEEEE-STTGGGS--------------------

pLDDT: mean 80.34, std 19.11, range [34.47, 96.75]